Protein AF-A0A3S4GIA0-F1 (afdb_monomer)

Nearest PDB structures (foldseek):
  4ysh-assembly1_A  TM=8.846E-01  e=8.928E-06  Geobacillus kaustophilus HTA426
  3if9-assembly1_A-2  TM=9.136E-01  e=3.642E-05  Bacillus subtilis
  3if9-assembly1_B-2  TM=9.119E-01  e=4.342E-05  Bacillus subtilis
  3if9-assembly2_C-3  TM=9.138E-01  e=4.882E-05  Bacillus subtilis
  3if9-assembly2_D-3  TM=9.039E-01  e=4.095E-05  Bacillus subtilis

Mean predicted aligned error: 15.59 Å

Solvent-accessible surface area (backbone atoms only — not comparable to full-atom values): 15238 Å² total; per-residue (Å²): 128,88,65,71,47,68,44,82,63,34,66,60,49,70,71,51,94,53,76,30,71,36,50,33,37,41,56,42,98,86,74,49,73,47,79,40,51,72,49,70,68,100,65,85,76,64,68,78,58,59,72,61,50,49,53,48,50,54,52,43,32,69,80,40,57,72,59,74,78,58,83,84,88,79,86,86,58,81,89,62,51,59,38,100,86,63,52,37,32,41,36,58,41,79,89,41,87,96,41,73,44,81,44,22,42,37,94,44,41,76,81,45,42,64,62,51,50,52,51,43,48,18,66,74,70,76,46,89,55,97,63,83,56,77,88,24,38,40,64,85,73,60,74,92,69,70,90,87,76,83,62,65,40,82,45,70,58,98,87,42,80,43,81,40,56,64,89,62,50,70,61,61,56,39,54,72,71,76,53,58,62,73,46,67,44,98,86,68,48,78,29,37,74,84,62,80,74,79,87,79,89,81,79,80,74,89,86,64,85,76,80,85,84,83,91,84,88,87,86,88,86,86,83,86,84,84,87,85,88,133

Sequence (230 aa):
MQHQLVELGYGASAHGGGTSVAFNLQPRPTGQLLIGSSRQFDNRERELDLPLLAQMLDRARHFVPALATLNIIRCWSGLRAASKDGNPLIGPHPARRGVWLALGHEGLGVTTAPATAELLAAQILDERSPLAPDAWLPGTFVSTGGDCMKATLNITVDGQPLTVPEGISVAAALALTGDPTTRQAVNGELRAPFCGMGRLPGVPDRRRRPSGAGLSDPVPGRYANRKEPR

pLDDT: mean 72.09, std 22.02, range [24.84, 95.69]

Radius of gyration: 23.1 Å; Cα contacts (8 Å, |Δi|>4): 238; chains: 1; bounding box: 63×48×52 Å

InterPro domains:
  IPR006076 FAD dependent oxidoreductase [PF01266] (23-122)
  IPR036188 FAD/NAD(P)-binding domain superfamily [G3DSA:3.50.50.60] (84-125)
  IPR036188 FAD/NAD(P)-binding domain superfamily [SSF51905] (72-141)
  IPR042204 2Fe-2S iron-sulfur cluster binding domain, N-terminal [G3DSA:3.10.20.440] (147-210)

Foldseek 3Di:
DADKDWDPCVVVQVPDQAKGWTWIWDADPVRDIDTDDIDHPPDPDWDDPVVSVVVSVVVVCVVPVCCVVDDDPDDTDDDFFADPVRAAAAAADPPDPPDTGGTRNGPCCVVCVVVSVQSHVCRVVVHDDPDDCVVRHCPVPDDPPDDPDDDWDFDADPNRTDIGRPPDDPQVSCVVVVDQFDDADPVRHTDGPPCPDDDDPDDDDPPDDDPDDDDDDDDDDDDDDDDDDD

Organism: Klebsiella pneumoniae (NCBI:txid573)

Structure (mmCIF, N/CA/C/O backbone):
data_AF-A0A3S4GIA0-F1
#
_entry.id   AF-A0A3S4GIA0-F1
#
loop_
_atom_site.group_PDB
_atom_site.id
_atom_site.type_symbol
_atom_site.label_atom_id
_atom_site.label_alt_id
_atom_site.label_comp_id
_atom_site.label_asym_id
_atom_site.label_entity_id
_atom_site.label_seq_id
_atom_site.pdbx_PDB_ins_code
_atom_site.Cartn_x
_atom_site.Cartn_y
_atom_site.Cartn_z
_atom_site.occupancy
_atom_site.B_iso_or_equiv
_atom_site.auth_seq_id
_atom_site.auth_comp_id
_atom_site.auth_asym_id
_atom_site.auth_atom_id
_atom_site.pdbx_PDB_model_num
ATOM 1 N N . MET A 1 1 ? -23.339 0.8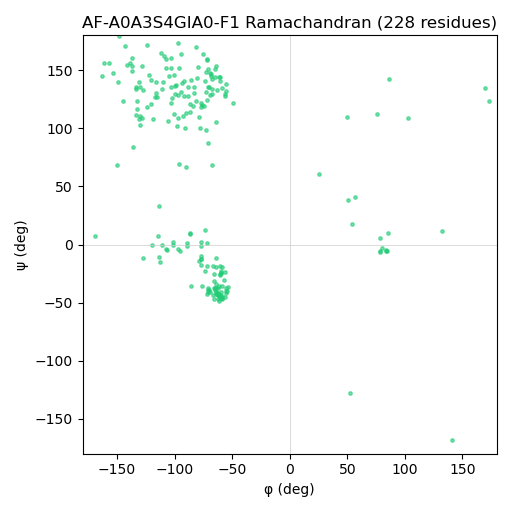31 9.734 1.00 70.12 1 MET A N 1
ATOM 2 C CA . MET A 1 1 ? -22.547 1.842 9.003 1.00 70.12 1 MET A CA 1
ATOM 3 C C . MET A 1 1 ? -22.071 1.228 7.694 1.00 70.12 1 MET A C 1
ATOM 5 O O . MET A 1 1 ? -21.458 0.173 7.755 1.00 70.12 1 MET A O 1
ATOM 9 N N . GLN A 1 2 ? -22.431 1.805 6.541 1.00 82.38 2 GLN A N 1
ATOM 10 C CA . GLN A 1 2 ? -22.166 1.214 5.210 1.00 82.38 2 GLN A CA 1
ATOM 11 C C . GLN A 1 2 ? -21.165 2.014 4.364 1.00 82.38 2 GLN A C 1
ATOM 13 O O . GLN A 1 2 ? -20.699 1.526 3.341 1.00 82.38 2 GLN A O 1
ATOM 18 N N . HIS A 1 3 ? -20.815 3.225 4.797 1.00 88.44 3 HIS A N 1
ATOM 19 C CA . HIS A 1 3 ? -19.939 4.124 4.056 1.00 88.44 3 HIS A CA 1
ATOM 20 C C . HIS A 1 3 ? -18.546 4.165 4.674 1.00 88.44 3 HIS A C 1
ATOM 22 O O . HIS A 1 3 ? -18.396 4.086 5.896 1.00 88.44 3 HIS A O 1
ATOM 28 N N . GLN A 1 4 ? -17.541 4.306 3.813 1.00 91.44 4 GLN A N 1
ATOM 29 C CA . GLN A 1 4 ? -16.195 4.655 4.232 1.00 91.44 4 GLN A CA 1
ATOM 30 C C . GLN A 1 4 ? -16.176 6.112 4.700 1.00 91.44 4 GLN A C 1
ATOM 32 O O . GLN A 1 4 ? -16.735 6.980 4.030 1.00 91.44 4 GLN A O 1
ATOM 37 N N . LEU A 1 5 ? -15.517 6.376 5.826 1.00 89.75 5 LEU A N 1
ATOM 38 C CA . LEU A 1 5 ? -15.210 7.735 6.263 1.00 89.75 5 LEU A CA 1
ATOM 39 C C . LEU A 1 5 ? -13.712 7.963 6.164 1.00 89.75 5 LEU A C 1
ATOM 41 O O . LEU A 1 5 ? -12.929 7.126 6.605 1.00 89.75 5 LEU A O 1
ATOM 45 N N . VAL A 1 6 ? -13.325 9.102 5.607 1.00 88.69 6 VAL A N 1
ATOM 46 C CA . VAL A 1 6 ? -11.933 9.539 5.548 1.00 88.69 6 VAL A CA 1
ATOM 47 C C . VAL A 1 6 ? -11.892 10.990 5.977 1.00 88.69 6 VAL A C 1
ATOM 49 O O . VAL A 1 6 ? -12.711 11.804 5.552 1.00 88.69 6 VAL A O 1
ATOM 52 N N . GLU A 1 7 ? -10.948 11.305 6.843 1.00 86.00 7 GLU A N 1
ATOM 53 C CA . GLU A 1 7 ? -10.675 12.671 7.242 1.00 86.00 7 GLU A CA 1
ATOM 54 C C . GLU A 1 7 ? -10.102 13.475 6.069 1.00 86.00 7 GLU A C 1
ATOM 56 O O . GLU A 1 7 ? -9.162 13.031 5.416 1.00 86.00 7 GLU A O 1
ATOM 61 N N . LEU A 1 8 ? -10.597 14.693 5.827 1.00 76.69 8 LEU A N 1
ATOM 62 C CA . LEU A 1 8 ? -10.066 15.549 4.755 1.00 76.69 8 LEU A CA 1
ATOM 63 C C . LEU A 1 8 ? -8.562 15.846 4.922 1.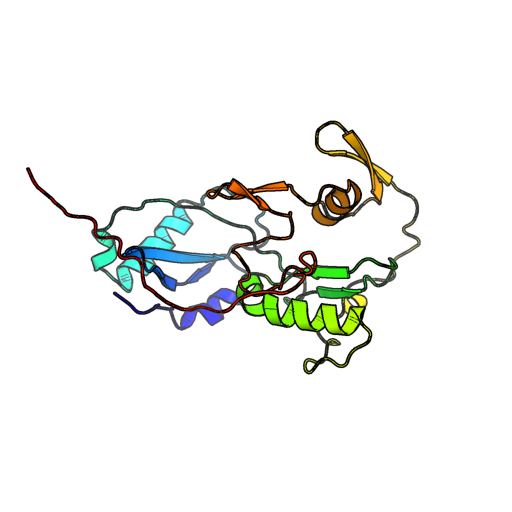00 76.69 8 LEU A C 1
ATOM 65 O O . LEU A 1 8 ? -7.820 15.880 3.942 1.00 76.69 8 LEU A O 1
ATOM 69 N N . GLY A 1 9 ? -8.099 16.004 6.167 1.00 65.94 9 GLY A N 1
ATOM 70 C CA . GLY A 1 9 ? -6.688 16.210 6.511 1.00 65.94 9 GLY A CA 1
ATOM 71 C C . GLY A 1 9 ? -5.771 15.029 6.171 1.00 65.94 9 GLY A C 1
ATOM 72 O O . GLY A 1 9 ? -4.553 15.197 6.144 1.00 65.94 9 GLY A O 1
ATOM 73 N N . TYR A 1 10 ? -6.331 13.861 5.833 1.00 61.75 10 TYR A N 1
ATOM 74 C CA . TYR A 1 10 ? -5.580 12.656 5.476 1.00 61.75 10 TYR A CA 1
ATOM 75 C C . TYR A 1 10 ? -4.588 12.896 4.331 1.00 61.75 10 TYR A C 1
ATOM 77 O O . TYR A 1 10 ? -3.466 12.392 4.373 1.00 61.75 10 TYR A O 1
ATOM 85 N N . GLY A 1 11 ? -4.959 13.715 3.339 1.00 56.50 11 GLY A N 1
ATOM 86 C CA . GLY A 1 11 ? -4.071 14.073 2.229 1.00 56.50 11 GLY A CA 1
ATOM 87 C C . GLY A 1 11 ? -2.834 14.859 2.677 1.00 56.50 11 GLY A C 1
ATOM 88 O O . GLY A 1 11 ? -1.729 14.563 2.233 1.00 56.50 11 GLY A O 1
ATOM 89 N N . ALA A 1 12 ? -2.988 15.802 3.609 1.00 56.25 12 ALA A N 1
ATOM 90 C CA . ALA A 1 12 ? -1.874 16.591 4.140 1.00 56.25 12 ALA A CA 1
ATOM 91 C C . ALA A 1 12 ? -0.957 15.746 5.043 1.00 56.25 12 ALA A C 1
ATOM 93 O O . ALA A 1 12 ? 0.267 15.811 4.927 1.00 56.25 12 ALA A O 1
ATOM 94 N N . SER A 1 13 ? -1.536 14.877 5.878 1.00 57.69 13 SER A N 1
ATOM 95 C CA . SER A 1 13 ? -0.785 13.932 6.716 1.00 57.69 13 SER A CA 1
ATOM 96 C C . SER A 1 13 ? -0.029 12.875 5.903 1.00 57.69 13 SER A C 1
ATOM 98 O O . SER A 1 13 ? 0.985 12.358 6.374 1.00 57.69 13 SER A O 1
ATOM 100 N N . ALA A 1 14 ? -0.496 12.563 4.688 1.00 55.03 14 ALA A N 1
ATOM 101 C CA . ALA A 1 14 ? 0.160 11.622 3.785 1.00 55.03 14 ALA A CA 1
ATOM 102 C C . ALA A 1 14 ? 1.444 12.181 3.146 1.00 55.03 14 ALA A C 1
ATOM 104 O O . ALA A 1 14 ? 2.299 11.384 2.776 1.00 55.03 14 ALA A O 1
ATOM 105 N N . HIS A 1 15 ? 1.619 13.506 3.057 1.00 55.59 15 HIS A N 1
ATOM 106 C CA . HIS A 1 15 ? 2.757 14.145 2.371 1.00 55.59 15 HIS A CA 1
ATOM 107 C C . HIS A 1 15 ? 3.746 14.863 3.316 1.00 55.59 15 HIS A C 1
ATOM 109 O O . HIS A 1 15 ? 4.730 15.428 2.849 1.00 55.59 15 HIS A O 1
ATOM 115 N N . GLY A 1 16 ? 3.511 14.861 4.634 1.00 58.62 16 GLY A N 1
ATOM 116 C CA . GLY A 1 16 ? 4.437 15.439 5.622 1.00 58.62 16 GLY A CA 1
ATOM 117 C C . GLY A 1 16 ? 5.614 14.511 5.947 1.00 58.62 16 GLY A C 1
ATOM 118 O O . GLY A 1 16 ? 5.459 13.304 5.856 1.00 58.62 16 GLY A O 1
ATOM 119 N N . GLY A 1 17 ? 6.772 15.051 6.347 1.00 60.78 17 GLY A N 1
ATOM 120 C CA . GLY A 1 17 ? 8.004 14.279 6.619 1.00 60.78 17 GLY A CA 1
ATOM 121 C C . GLY A 1 17 ? 8.153 13.705 8.037 1.00 60.78 17 GLY A C 1
ATOM 122 O O . GLY A 1 17 ? 9.233 13.253 8.396 1.00 60.78 17 GLY A O 1
ATOM 123 N N . GLY A 1 18 ? 7.106 13.756 8.864 1.00 74.94 18 GLY A N 1
ATOM 124 C CA . GLY A 1 18 ? 7.131 13.295 10.257 1.00 74.94 18 GLY A CA 1
ATOM 125 C C . GLY A 1 18 ? 6.061 12.250 10.554 1.00 74.94 18 GLY A C 1
ATOM 126 O O . GLY A 1 18 ? 5.182 11.995 9.729 1.00 74.94 18 GLY A O 1
ATOM 127 N N . THR A 1 19 ? 6.121 11.658 11.750 1.00 82.69 19 THR A N 1
ATOM 128 C CA . THR A 1 19 ? 5.080 10.737 12.220 1.00 82.69 19 THR A CA 1
ATOM 129 C C . THR A 1 19 ? 3.719 11.422 12.189 1.00 82.69 19 THR A C 1
ATOM 131 O O . THR A 1 19 ? 3.552 12.510 12.741 1.00 82.69 19 THR A O 1
ATOM 134 N N . SER A 1 20 ? 2.742 10.789 11.548 1.00 85.19 20 SER A N 1
ATOM 135 C CA . SER A 1 20 ? 1.406 11.350 11.388 1.00 85.19 20 SER A CA 1
ATOM 136 C C . SER A 1 20 ? 0.322 10.307 11.630 1.00 85.19 20 SER A C 1
ATOM 138 O O . SER A 1 20 ? 0.527 9.103 11.464 1.00 85.19 20 SER A O 1
ATOM 140 N N . VAL A 1 21 ? -0.851 10.786 12.037 1.00 88.50 21 VAL A N 1
ATOM 141 C CA . VAL A 1 21 ? -2.073 9.998 12.199 1.00 88.50 21 VAL A CA 1
ATOM 142 C C . VAL A 1 21 ? -3.176 10.697 11.431 1.00 88.50 21 VAL A C 1
ATOM 144 O O . VAL A 1 21 ? -3.371 11.901 11.587 1.00 88.50 21 VAL A O 1
ATOM 147 N N . ALA A 1 22 ? -3.921 9.936 10.642 1.00 86.69 22 ALA A N 1
ATOM 148 C CA . ALA A 1 22 ? -5.121 10.421 9.985 1.00 86.69 22 ALA A CA 1
ATOM 149 C C . ALA A 1 22 ? -6.231 9.379 10.089 1.00 86.69 22 ALA A C 1
ATOM 151 O O . ALA A 1 22 ? -5.958 8.178 10.132 1.00 86.69 22 ALA A O 1
ATOM 152 N N . PHE A 1 23 ? -7.480 9.834 10.133 1.00 89.81 23 PHE A N 1
ATOM 153 C CA . PHE A 1 23 ? -8.622 8.939 10.293 1.00 89.81 23 PHE A CA 1
ATOM 154 C C . PHE A 1 23 ? -9.150 8.408 8.950 1.00 89.81 23 PHE A C 1
ATOM 156 O O . PHE A 1 23 ? -9.458 9.159 8.024 1.00 89.81 23 PHE A O 1
ATOM 163 N N . ASN A 1 24 ? -9.281 7.087 8.866 1.00 91.69 24 ASN A N 1
ATOM 164 C CA . ASN A 1 24 ? -9.906 6.332 7.790 1.00 91.69 24 ASN A CA 1
ATOM 165 C C . ASN A 1 24 ? -10.618 5.120 8.402 1.00 91.69 24 ASN A C 1
ATOM 167 O O . ASN A 1 24 ? -1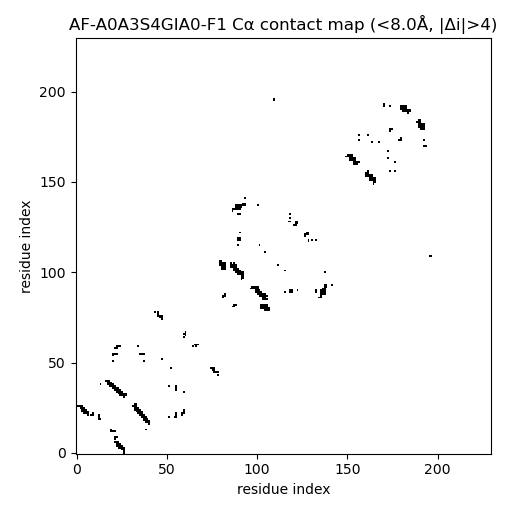0.002 4.307 9.094 1.00 91.69 24 ASN A O 1
ATOM 171 N N . LEU A 1 25 ? -11.913 4.995 8.141 1.00 93.50 25 LEU A N 1
ATOM 172 C CA . LEU A 1 25 ? -12.761 3.921 8.632 1.00 93.50 25 LEU A CA 1
ATOM 173 C C . LEU A 1 25 ? -13.429 3.227 7.451 1.00 93.50 25 LEU A C 1
ATOM 175 O O . LEU A 1 25 ? -14.216 3.840 6.730 1.00 93.50 25 LEU A O 1
ATOM 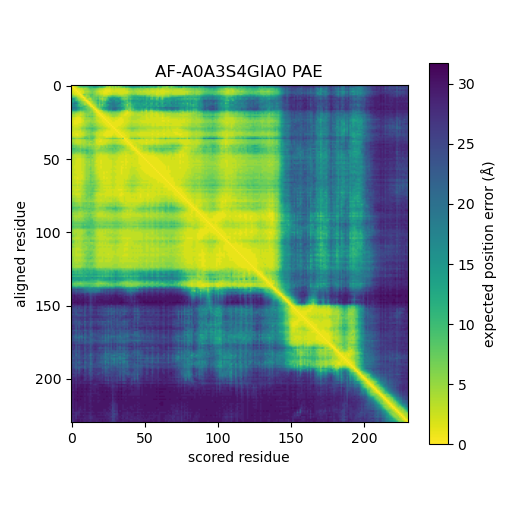179 N N . GLN A 1 26 ? -13.148 1.939 7.280 1.00 94.00 26 GLN A N 1
ATOM 180 C CA . GLN A 1 26 ? -13.665 1.140 6.172 1.00 94.00 26 GLN A CA 1
ATOM 181 C C . GLN A 1 26 ? -14.515 -0.019 6.696 1.00 94.00 26 GLN A C 1
ATOM 183 O O . GLN A 1 26 ? -13.966 -0.984 7.244 1.00 94.00 26 GLN A O 1
ATOM 188 N N . PRO A 1 27 ? -15.847 0.032 6.527 1.00 92.81 27 PRO A N 1
ATOM 189 C CA . PRO A 1 27 ? -16.695 -1.106 6.837 1.00 92.81 27 PRO A CA 1
ATOM 190 C C . PRO A 1 27 ? -16.439 -2.255 5.859 1.00 92.81 27 PRO A C 1
ATOM 192 O O . PRO A 1 27 ? -16.170 -2.052 4.673 1.00 92.81 27 PRO A O 1
ATOM 195 N N . ARG A 1 28 ? -16.524 -3.487 6.359 1.00 91.56 28 ARG A N 1
ATOM 196 C CA . ARG A 1 28 ? -16.423 -4.713 5.563 1.00 91.56 28 ARG A CA 1
ATOM 197 C C . ARG A 1 28 ? -17.797 -5.378 5.444 1.00 91.56 28 ARG A C 1
ATOM 199 O O . ARG A 1 28 ? -18.593 -5.275 6.377 1.00 91.56 28 ARG A O 1
ATOM 206 N N . PRO A 1 29 ? -18.068 -6.130 4.359 1.00 86.94 29 PRO A N 1
ATOM 207 C CA . PRO A 1 29 ? -19.333 -6.862 4.198 1.00 86.94 29 PRO A CA 1
ATOM 208 C C . PRO A 1 29 ? -19.652 -7.838 5.343 1.00 86.94 29 PRO A C 1
ATOM 210 O O . PRO A 1 29 ? -20.805 -8.156 5.593 1.00 86.94 29 PRO A O 1
ATOM 213 N N . THR A 1 30 ? -18.626 -8.289 6.063 1.00 90.38 30 THR A N 1
ATOM 214 C CA . THR A 1 30 ? -18.699 -9.166 7.241 1.00 90.38 30 THR A CA 1
ATOM 215 C C . THR A 1 30 ? -19.121 -8.450 8.531 1.00 90.38 30 THR A C 1
ATOM 217 O O . THR A 1 30 ? -19.184 -9.084 9.580 1.00 90.38 30 THR A O 1
ATOM 220 N N . GLY A 1 31 ? -19.354 -7.133 8.497 1.00 89.12 31 GLY A N 1
ATOM 221 C CA . GLY A 1 31 ? -19.665 -6.310 9.672 1.00 89.12 31 GLY A CA 1
ATOM 222 C C . GLY A 1 31 ? -18.439 -5.819 10.451 1.00 89.12 31 GLY A C 1
ATOM 223 O O . GLY A 1 31 ? -18.575 -5.009 11.363 1.00 89.12 31 GLY A O 1
ATOM 224 N N . GLN A 1 32 ? -17.237 -6.266 10.080 1.00 93.56 32 GLN A N 1
ATOM 225 C CA . GLN A 1 32 ? -15.983 -5.781 10.657 1.00 93.56 32 GLN A CA 1
ATOM 226 C C . GLN A 1 32 ? -15.688 -4.353 10.192 1.00 93.56 32 GLN A C 1
ATOM 228 O O . GLN A 1 32 ? -16.037 -3.966 9.075 1.00 93.56 32 GLN A O 1
ATOM 233 N N . LEU A 1 33 ? -14.986 -3.591 11.025 1.00 94.06 33 LEU A N 1
ATOM 234 C CA . LEU A 1 33 ? -14.533 -2.242 10.707 1.00 94.06 33 LEU A CA 1
ATOM 235 C C . LEU A 1 33 ? -13.005 -2.215 10.685 1.00 94.06 33 LEU A C 1
ATOM 237 O O . LEU A 1 33 ? -12.364 -2.689 11.621 1.00 94.06 33 LEU A O 1
ATOM 241 N N . LEU A 1 34 ? -12.425 -1.667 9.620 1.00 94.75 34 LEU A N 1
ATOM 242 C CA . LEU A 1 34 ? -10.995 -1.378 9.556 1.00 94.75 34 LEU A CA 1
ATOM 243 C C . LEU A 1 34 ? -10.763 0.085 9.904 1.00 94.75 34 LEU A C 1
ATOM 245 O O . LEU A 1 34 ? -11.389 0.955 9.303 1.00 94.75 34 LEU A O 1
ATOM 249 N N . ILE A 1 35 ? -9.855 0.337 10.843 1.00 93.56 35 ILE A N 1
ATOM 250 C CA . ILE A 1 35 ? -9.456 1.678 11.268 1.00 93.56 35 ILE A CA 1
ATOM 251 C C . ILE A 1 35 ? -7.990 1.867 10.894 1.00 93.56 35 ILE A C 1
ATOM 253 O O . ILE A 1 35 ? -7.138 1.048 11.235 1.00 93.56 35 ILE A O 1
ATOM 257 N N . GLY A 1 36 ? -7.705 2.947 10.184 1.00 90.12 36 GLY A N 1
ATOM 258 C CA . GLY A 1 36 ? -6.364 3.377 9.819 1.00 90.12 36 GLY A CA 1
ATOM 259 C C . GLY A 1 36 ? -6.304 4.903 9.738 1.00 90.12 36 GLY A C 1
ATOM 260 O O . GLY A 1 36 ? -7.307 5.561 9.976 1.00 90.12 36 GLY A O 1
ATOM 261 N N . SER A 1 37 ? -5.163 5.504 9.423 1.00 85.50 37 SER A N 1
ATOM 262 C CA . SER A 1 37 ? -3.823 4.905 9.476 1.00 85.50 37 SER A CA 1
ATOM 263 C C . SER A 1 37 ? -2.828 5.906 10.044 1.00 85.50 37 SER A C 1
ATOM 265 O O . SER A 1 37 ? -3.022 7.115 9.913 1.00 85.50 37 SER A O 1
ATOM 267 N N . SER A 1 38 ? -1.738 5.397 10.601 1.00 89.25 38 SER A N 1
ATOM 268 C CA . SER A 1 38 ? -0.550 6.188 10.881 1.00 89.25 38 SER A CA 1
ATOM 269 C C . SER A 1 38 ?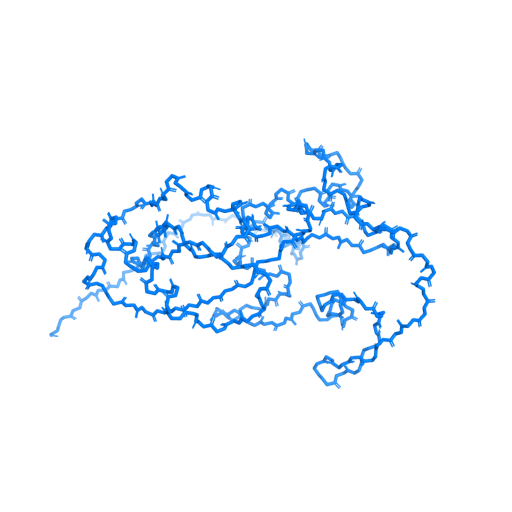 0.479 6.089 9.751 1.00 89.25 38 SER A C 1
ATOM 271 O O . SER A 1 38 ? 0.410 5.198 8.892 1.00 89.25 38 SER A O 1
ATOM 273 N N . ARG A 1 39 ? 1.435 7.018 9.752 1.00 86.50 39 ARG A N 1
ATOM 274 C CA . ARG A 1 39 ? 2.628 7.006 8.902 1.00 86.50 39 ARG A CA 1
ATOM 275 C C . ARG A 1 39 ? 3.844 7.322 9.764 1.00 86.50 39 ARG A C 1
ATOM 277 O O . ARG A 1 39 ? 3.792 8.232 10.582 1.00 86.50 39 ARG A O 1
ATOM 284 N N . GLN A 1 40 ? 4.915 6.563 9.576 1.00 84.94 40 GLN A N 1
ATOM 285 C CA . GLN A 1 40 ? 6.228 6.788 10.178 1.00 84.94 40 GLN A CA 1
ATOM 286 C C . GLN A 1 40 ? 7.261 6.693 9.053 1.00 84.94 40 GLN A C 1
ATOM 288 O O . GLN A 1 40 ? 7.129 5.843 8.170 1.00 84.94 40 GLN A O 1
ATOM 293 N N . PHE A 1 41 ? 8.255 7.575 9.074 1.00 82.31 41 PHE A N 1
ATOM 294 C CA . PHE A 1 41 ? 9.348 7.600 8.102 1.00 82.31 41 PHE A CA 1
ATOM 295 C C . PHE A 1 41 ? 10.604 7.011 8.722 1.00 82.31 41 PHE A C 1
ATOM 297 O O . PHE A 1 41 ? 10.753 7.028 9.941 1.00 82.31 41 PHE A O 1
ATOM 304 N N . ASP A 1 42 ? 11.466 6.445 7.878 1.00 80.19 42 ASP A N 1
ATOM 305 C CA . ASP A 1 42 ? 12.748 5.844 8.267 1.00 80.19 42 ASP A CA 1
ATOM 306 C C . ASP A 1 42 ? 12.662 4.768 9.365 1.00 80.19 42 ASP A C 1
ATOM 308 O O . ASP A 1 42 ? 13.670 4.359 9.936 1.00 80.19 42 ASP A O 1
ATOM 312 N N . ASN A 1 43 ? 11.460 4.234 9.601 1.00 77.50 43 ASN A N 1
ATOM 313 C CA . ASN A 1 43 ? 11.203 3.142 10.525 1.00 77.50 43 ASN A CA 1
ATOM 314 C C . ASN A 1 43 ? 11.028 1.823 9.754 1.00 77.50 43 ASN A C 1
ATOM 316 O O . ASN A 1 43 ? 10.217 1.719 8.830 1.00 77.50 43 ASN A O 1
ATOM 320 N N . ARG A 1 44 ? 11.803 0.805 10.135 1.00 76.25 44 ARG A N 1
ATOM 321 C CA . ARG A 1 44 ? 11.748 -0.551 9.559 1.00 76.25 44 ARG A CA 1
ATOM 322 C C . ARG A 1 44 ? 11.129 -1.574 10.506 1.00 76.25 44 ARG A C 1
ATOM 324 O O . ARG A 1 44 ? 10.965 -2.736 10.123 1.00 76.25 44 ARG A O 1
ATOM 331 N N . GLU A 1 45 ? 10.807 -1.157 11.721 1.00 79.50 45 GLU A N 1
ATOM 332 C CA . GLU A 1 45 ? 10.195 -2.002 12.728 1.00 79.50 45 GLU A CA 1
ATOM 333 C C . GLU A 1 45 ? 8.759 -2.349 12.334 1.00 79.50 45 GLU A C 1
ATOM 335 O O . GLU A 1 45 ? 8.051 -1.598 11.659 1.00 79.50 45 GLU A O 1
ATOM 340 N N . ARG A 1 46 ? 8.341 -3.547 12.735 1.00 77.75 46 ARG A N 1
ATOM 341 C CA . ARG A 1 46 ? 6.980 -4.063 12.519 1.00 77.75 46 ARG A CA 1
ATOM 342 C C . ARG A 1 46 ? 6.234 -4.259 13.831 1.00 77.75 46 ARG A C 1
ATOM 344 O O . ARG A 1 46 ? 5.153 -4.842 13.849 1.00 77.75 46 ARG A O 1
ATOM 351 N N . GLU A 1 47 ? 6.829 -3.809 14.926 1.00 87.56 47 GLU A N 1
ATOM 352 C CA . GLU A 1 47 ? 6.170 -3.797 16.217 1.00 87.56 47 GLU A CA 1
ATOM 353 C C . GLU A 1 47 ? 5.092 -2.712 16.235 1.00 87.56 47 GLU A C 1
ATOM 355 O O . GLU A 1 47 ? 5.045 -1.814 15.386 1.00 87.56 47 GLU A O 1
ATOM 360 N N . LEU A 1 48 ? 4.148 -2.858 17.158 1.00 88.81 48 LEU A N 1
ATOM 361 C CA . LEU A 1 48 ? 3.101 -1.870 17.348 1.00 88.81 48 LEU A CA 1
ATOM 362 C C . LEU A 1 48 ? 3.626 -0.758 18.248 1.00 88.81 48 LEU A C 1
ATOM 364 O O . LEU A 1 48 ? 3.911 -0.986 19.419 1.00 88.81 48 LEU A O 1
ATOM 368 N N . ASP A 1 49 ? 3.659 0.458 17.719 1.00 92.31 49 ASP A N 1
ATOM 369 C CA . ASP A 1 49 ? 3.820 1.668 18.517 1.00 92.31 49 ASP A CA 1
ATOM 370 C C . ASP A 1 49 ? 2.503 1.936 19.271 1.00 92.31 49 ASP A C 1
ATOM 372 O O . ASP A 1 49 ? 1.515 2.411 18.701 1.00 92.31 49 ASP A O 1
ATOM 376 N N . LEU A 1 50 ? 2.456 1.538 20.548 1.00 94.69 50 LEU A N 1
ATOM 377 C CA . LEU A 1 50 ? 1.251 1.644 21.378 1.00 94.69 50 LEU A CA 1
ATOM 378 C C . LEU A 1 50 ? 0.792 3.099 21.590 1.00 94.69 50 LEU A C 1
ATOM 380 O O . LEU A 1 50 ? -0.411 3.342 21.455 1.00 94.69 50 LEU A O 1
ATOM 384 N N . PRO A 1 51 ? 1.678 4.080 21.867 1.00 94.56 51 PRO A N 1
ATOM 385 C CA . PRO A 1 51 ? 1.301 5.494 21.870 1.00 94.56 51 PRO A CA 1
ATOM 386 C C . PRO A 1 51 ? 0.662 5.969 20.559 1.00 94.56 51 PRO A C 1
ATOM 388 O O . PRO A 1 51 ? -0.328 6.704 20.583 1.00 94.56 51 PRO A O 1
ATOM 391 N N . LEU A 1 52 ? 1.194 5.552 19.409 1.00 92.50 52 LEU A N 1
ATOM 392 C CA . LEU A 1 52 ? 0.646 5.925 18.102 1.00 92.50 52 LEU A CA 1
ATOM 393 C C . LEU A 1 52 ? -0.709 5.256 17.835 1.00 92.50 52 LEU A C 1
ATOM 395 O O . LEU A 1 52 ? -1.632 5.893 17.321 1.00 92.50 52 LEU A O 1
ATOM 399 N N . LEU A 1 53 ? -0.858 3.992 18.236 1.00 94.56 53 LEU A N 1
ATOM 400 C CA . LEU A 1 53 ? -2.134 3.281 18.196 1.00 94.56 53 LEU A CA 1
ATOM 401 C C . LEU A 1 53 ? -3.189 3.972 19.073 1.00 94.56 53 LEU A C 1
ATOM 403 O O . LEU A 1 53 ? -4.323 4.142 18.628 1.00 94.56 53 LEU A O 1
ATOM 407 N N . ALA A 1 54 ? -2.831 4.405 20.285 1.00 94.69 54 ALA A N 1
ATOM 408 C CA . ALA A 1 54 ? -3.739 5.142 21.163 1.00 94.69 54 ALA A CA 1
ATOM 409 C C . ALA A 1 54 ? -4.228 6.441 20.499 1.00 94.69 54 ALA A C 1
ATOM 411 O O . ALA A 1 54 ? -5.433 6.672 20.428 1.00 94.69 54 ALA A O 1
ATOM 412 N N . GLN A 1 55 ? -3.323 7.214 19.889 1.00 94.19 55 GLN A N 1
ATOM 413 C CA . GLN A 1 55 ? -3.683 8.421 19.132 1.00 94.19 55 GLN A CA 1
ATOM 414 C C . GLN A 1 55 ? -4.634 8.127 17.961 1.00 94.19 55 GLN A C 1
ATOM 416 O O . GLN A 1 55 ? -5.585 8.877 17.725 1.00 94.19 55 GLN A O 1
ATOM 421 N N . MET A 1 56 ? -4.411 7.029 17.229 1.00 94.06 56 MET A N 1
ATOM 422 C CA . MET A 1 56 ? -5.326 6.585 16.170 1.00 94.06 56 MET A CA 1
ATOM 423 C C . MET A 1 56 ? -6.723 6.272 16.712 1.00 94.06 56 MET A C 1
ATOM 425 O O . MET A 1 56 ? -7.722 6.665 16.103 1.00 94.06 56 MET A O 1
ATOM 429 N N . LEU A 1 57 ? -6.803 5.570 17.845 1.00 94.50 57 LEU A N 1
ATOM 430 C CA . LEU A 1 57 ? -8.069 5.192 18.470 1.00 94.50 57 LEU A CA 1
ATOM 431 C C . LEU A 1 57 ? -8.809 6.407 19.038 1.00 94.50 57 LEU A C 1
ATOM 433 O O . LEU A 1 57 ? -10.019 6.515 18.837 1.00 94.50 57 LEU A O 1
ATOM 437 N N . ASP A 1 58 ? -8.108 7.347 19.667 1.00 94.19 58 ASP A N 1
ATOM 438 C CA . ASP A 1 58 ? -8.698 8.593 20.164 1.00 94.19 58 ASP A CA 1
ATOM 439 C C . ASP A 1 58 ? -9.276 9.428 19.022 1.00 94.19 58 ASP A C 1
ATOM 441 O O . ASP A 1 58 ? -10.417 9.896 19.096 1.00 94.19 58 ASP A O 1
ATOM 445 N N . ARG A 1 59 ? -8.544 9.535 17.907 1.00 93.44 59 ARG A N 1
ATOM 446 C CA . ARG A 1 59 ? -9.033 10.225 16.708 1.00 93.44 59 ARG A CA 1
ATOM 447 C C . ARG A 1 59 ? -10.251 9.521 16.107 1.00 93.44 59 ARG A C 1
ATOM 449 O O . ARG A 1 59 ? -11.227 10.178 15.755 1.00 93.44 59 ARG A O 1
ATOM 456 N N . ALA A 1 60 ? -10.242 8.191 16.039 1.00 93.88 60 ALA A N 1
ATOM 457 C CA . ALA A 1 60 ? -11.393 7.420 15.573 1.00 93.88 60 ALA A CA 1
ATOM 458 C C . ALA A 1 60 ? -12.628 7.605 16.473 1.00 93.88 60 ALA A C 1
ATOM 460 O O . ALA A 1 60 ? -13.732 7.797 15.959 1.00 93.88 60 ALA A O 1
ATOM 461 N N . ARG A 1 61 ? -12.450 7.614 17.800 1.00 94.75 61 ARG A N 1
ATOM 462 C CA . ARG A 1 61 ? -13.520 7.889 18.777 1.00 94.75 61 ARG A CA 1
ATOM 463 C C . ARG A 1 61 ? -14.061 9.311 18.660 1.00 94.75 61 ARG A C 1
ATOM 465 O O . ARG A 1 61 ? -15.254 9.507 18.860 1.00 94.75 61 ARG A O 1
ATOM 472 N N . HIS A 1 62 ? -13.216 10.282 18.322 1.00 93.88 62 HIS A N 1
ATOM 473 C CA . HIS A 1 62 ? -13.646 11.659 18.097 1.00 93.88 62 HIS A CA 1
ATOM 474 C C . HIS A 1 62 ? -14.630 11.765 16.921 1.00 93.88 62 HIS A C 1
ATOM 476 O O . HIS A 1 62 ? -15.688 12.372 17.062 1.00 93.88 62 HIS A O 1
ATOM 482 N N . PHE A 1 63 ? -14.321 11.131 15.784 1.00 93.50 63 PHE A N 1
ATOM 483 C CA . PHE A 1 63 ? -15.204 11.150 14.612 1.00 93.50 63 PHE A CA 1
ATOM 484 C C . PHE A 1 63 ? -16.416 10.222 14.750 1.00 93.50 63 PHE A C 1
ATOM 486 O O . PHE A 1 63 ? -17.496 10.537 14.251 1.00 93.50 63 PHE A O 1
ATOM 493 N N . VAL A 1 64 ? -16.251 9.065 15.400 1.00 95.12 64 VAL A N 1
ATOM 494 C CA . VAL A 1 64 ? -17.307 8.056 15.552 1.00 95.12 64 VAL A CA 1
ATOM 495 C C . VAL A 1 64 ? -17.318 7.528 16.995 1.00 95.12 64 VAL A C 1
ATOM 497 O O . VAL A 1 64 ? -16.765 6.460 17.272 1.00 95.12 64 VAL A O 1
ATOM 500 N N . PRO A 1 65 ? -17.991 8.225 17.933 1.00 95.69 65 PRO A N 1
ATOM 501 C CA . PRO A 1 65 ? -17.985 7.866 19.357 1.00 95.69 65 PRO A CA 1
ATOM 502 C C . PRO A 1 65 ? -18.463 6.442 19.653 1.00 95.69 65 PRO A C 1
ATOM 504 O O . PRO A 1 65 ? -17.967 5.797 20.574 1.00 95.69 65 PRO A O 1
ATOM 507 N N . ALA A 1 66 ? -19.373 5.908 18.832 1.00 94.06 66 ALA A N 1
ATOM 508 C CA . ALA A 1 66 ? -19.885 4.545 18.972 1.00 94.06 66 ALA A CA 1
ATOM 509 C C . ALA A 1 66 ? -18.788 3.464 18.879 1.00 94.06 66 ALA A C 1
ATOM 511 O O . ALA A 1 66 ? -18.961 2.380 19.440 1.00 94.06 66 ALA A O 1
ATOM 512 N N . LEU A 1 67 ? -17.642 3.752 18.241 1.00 94.38 67 LEU A N 1
ATOM 513 C CA . LEU A 1 67 ? -16.503 2.825 18.179 1.00 94.38 67 LEU A CA 1
ATOM 514 C C . LEU A 1 67 ? -15.952 2.473 19.568 1.00 94.38 67 LEU A C 1
ATOM 516 O O . LEU A 1 67 ? -15.402 1.390 19.737 1.00 94.38 67 LEU A O 1
ATOM 520 N N . ALA A 1 68 ? -16.148 3.340 20.569 1.00 94.56 68 ALA A N 1
ATOM 521 C CA . ALA A 1 68 ? -15.736 3.109 21.954 1.00 94.56 68 ALA A CA 1
ATOM 522 C C . ALA A 1 68 ? -16.379 1.872 22.603 1.00 94.56 68 ALA A C 1
ATOM 524 O O . ALA A 1 68 ? -15.892 1.402 23.627 1.00 94.56 68 ALA A O 1
ATOM 525 N N . THR A 1 69 ? -17.479 1.377 22.032 1.00 94.81 69 THR A N 1
ATOM 526 C CA . THR A 1 69 ? -18.242 0.229 22.545 1.00 94.81 69 THR A CA 1
ATOM 527 C C . THR A 1 69 ? -17.878 -1.092 21.862 1.00 94.81 69 THR A C 1
ATOM 529 O O . THR A 1 69 ? -18.414 -2.138 22.220 1.00 94.81 69 THR A O 1
ATOM 532 N N . LEU A 1 70 ? -16.994 -1.057 20.860 1.00 94.31 70 LEU A N 1
ATOM 533 C CA . LEU A 1 70 ? -16.638 -2.221 20.056 1.00 94.31 70 LEU A CA 1
ATOM 534 C C . LEU A 1 70 ? -15.366 -2.899 20.570 1.00 94.31 70 LEU A C 1
ATOM 536 O O . LEU A 1 70 ? -14.461 -2.257 21.097 1.00 94.31 70 LEU A O 1
ATOM 540 N N . ASN A 1 71 ? -15.271 -4.206 20.331 1.00 95.19 71 ASN A N 1
ATOM 541 C CA . ASN A 1 71 ? -14.070 -4.978 20.625 1.00 95.19 71 ASN A CA 1
ATOM 542 C C . ASN A 1 71 ? -13.041 -4.850 19.499 1.00 95.19 71 ASN A C 1
ATOM 544 O O . ASN A 1 71 ? -13.362 -5.006 18.317 1.00 95.19 71 ASN A O 1
ATOM 548 N N . ILE A 1 72 ? -11.779 -4.654 19.876 1.00 95.38 72 ILE A N 1
ATOM 549 C CA . ILE A 1 72 ? -10.649 -4.762 18.954 1.00 95.38 72 ILE A CA 1
ATOM 550 C C . ILE A 1 72 ? -10.359 -6.247 18.731 1.00 95.38 72 ILE A C 1
ATOM 552 O O . ILE A 1 72 ? -10.024 -6.972 19.661 1.00 95.38 72 ILE A O 1
ATOM 556 N N . ILE A 1 73 ? -10.477 -6.697 17.482 1.00 95.56 73 ILE A N 1
ATOM 557 C CA . ILE A 1 73 ? -10.205 -8.094 17.105 1.00 95.56 73 ILE A CA 1
ATOM 558 C C . ILE A 1 73 ? -8.711 -8.299 16.817 1.00 95.56 73 ILE A C 1
ATOM 560 O O . ILE A 1 73 ? -8.167 -9.368 17.080 1.00 95.56 73 ILE A O 1
ATOM 564 N N . ARG A 1 74 ? -8.045 -7.294 16.230 1.00 94.75 74 ARG A N 1
ATOM 565 C CA . ARG A 1 74 ? -6.634 -7.365 15.828 1.00 94.75 74 ARG A CA 1
ATOM 566 C C . ARG A 1 74 ? -6.050 -5.975 15.578 1.00 94.75 74 ARG A C 1
ATOM 568 O O . ARG A 1 74 ? -6.723 -5.135 14.985 1.00 94.75 74 ARG A O 1
ATOM 575 N N . CYS A 1 75 ? -4.772 -5.809 15.908 1.00 94.81 75 CYS A N 1
ATOM 576 C CA . CYS A 1 75 ? -3.928 -4.679 15.514 1.00 94.81 75 CYS A CA 1
ATOM 577 C C . CYS A 1 75 ? -2.703 -5.199 14.754 1.00 94.81 75 CYS A C 1
ATOM 579 O O . CYS A 1 75 ? -2.224 -6.297 15.033 1.00 94.81 75 CYS A O 1
ATOM 581 N N . TRP A 1 76 ? -2.214 -4.442 13.774 1.00 93.56 76 TRP A N 1
ATOM 582 C CA . TRP A 1 76 ? -0.975 -4.752 13.057 1.00 93.56 76 TRP A CA 1
ATOM 583 C C . TRP A 1 76 ? -0.389 -3.480 12.440 1.00 93.56 76 TRP A C 1
ATOM 585 O O . TRP A 1 76 ? -1.126 -2.533 12.162 1.00 93.56 76 TRP A O 1
ATOM 595 N N . SER A 1 77 ? 0.917 -3.482 12.189 1.00 88.69 77 SER A N 1
ATOM 596 C CA . SER A 1 77 ? 1.606 -2.483 11.370 1.00 88.69 77 SER A CA 1
ATOM 597 C C . SER A 1 77 ? 2.113 -3.126 10.072 1.00 88.69 77 SER A C 1
ATOM 599 O O . SER A 1 77 ? 2.103 -4.350 9.905 1.00 88.69 77 SER A O 1
ATOM 601 N N . GLY A 1 78 ? 2.482 -2.299 9.096 1.00 85.75 78 GLY A N 1
ATOM 602 C CA . GLY A 1 78 ? 2.973 -2.754 7.800 1.00 85.75 78 GLY A CA 1
ATOM 603 C C . GLY A 1 78 ? 3.890 -1.718 7.167 1.00 85.75 78 GLY A C 1
ATOM 604 O O . GLY A 1 78 ? 3.697 -0.519 7.348 1.00 85.75 78 GLY A O 1
ATOM 605 N N . LEU A 1 79 ? 4.880 -2.194 6.414 1.00 85.12 79 LEU A N 1
ATOM 606 C CA . LEU A 1 79 ? 5.846 -1.343 5.726 1.00 85.12 79 LEU A CA 1
ATOM 607 C C . LEU A 1 79 ? 5.316 -0.961 4.345 1.00 85.12 79 LEU A C 1
ATOM 609 O O . LEU A 1 79 ? 4.821 -1.814 3.605 1.00 85.12 79 LEU A O 1
ATOM 613 N N . ARG A 1 80 ? 5.457 0.315 3.988 1.00 84.88 80 ARG A N 1
ATOM 614 C CA . ARG A 1 80 ? 5.104 0.830 2.665 1.00 84.88 80 ARG A CA 1
ATOM 615 C C . ARG A 1 80 ? 6.382 1.040 1.867 1.00 84.88 80 ARG A C 1
ATOM 617 O O . ARG A 1 80 ? 7.268 1.771 2.297 1.00 84.88 80 ARG A O 1
ATOM 624 N N . ALA A 1 81 ? 6.483 0.384 0.716 1.00 82.00 81 ALA A N 1
ATOM 625 C CA .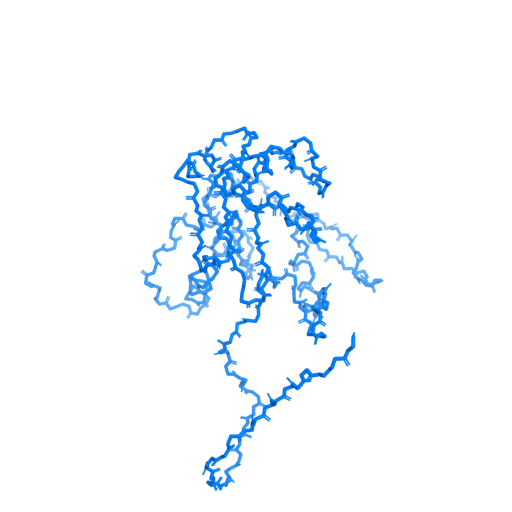 ALA A 1 81 ? 7.617 0.562 -0.179 1.00 82.00 81 ALA A CA 1
ATOM 626 C C . ALA A 1 81 ? 7.439 1.876 -0.945 1.00 82.00 81 ALA A C 1
ATOM 628 O O . ALA A 1 81 ? 6.667 1.921 -1.897 1.00 82.00 81 ALA A O 1
ATOM 629 N N . ALA A 1 82 ? 8.118 2.933 -0.509 1.00 81.31 82 ALA A N 1
ATOM 630 C CA . ALA A 1 82 ? 8.184 4.208 -1.215 1.00 81.31 82 ALA A CA 1
ATOM 631 C C . ALA A 1 82 ? 9.508 4.322 -1.983 1.00 81.31 82 ALA A C 1
ATOM 633 O O . ALA A 1 82 ? 10.541 3.821 -1.534 1.00 81.31 82 ALA A O 1
ATOM 634 N N . SER A 1 83 ? 9.476 4.977 -3.138 1.00 79.69 83 SER A N 1
ATOM 635 C CA . SER A 1 83 ? 10.680 5.458 -3.816 1.00 79.69 83 SER A CA 1
ATOM 636 C C . SER A 1 83 ? 11.146 6.788 -3.211 1.00 79.69 83 SER A C 1
ATOM 638 O O . SER A 1 83 ? 10.436 7.421 -2.428 1.00 79.69 83 SER A O 1
ATOM 640 N N . LYS A 1 84 ? 12.351 7.228 -3.591 1.00 75.50 84 LYS A N 1
ATOM 641 C CA . LYS A 1 84 ? 12.957 8.471 -3.092 1.00 75.50 84 LYS A CA 1
ATOM 642 C C . LYS A 1 84 ? 12.142 9.722 -3.440 1.00 75.50 84 LYS A C 1
ATOM 644 O O . LYS A 1 84 ? 12.120 10.661 -2.654 1.00 75.50 84 LYS A O 1
ATOM 649 N N . ASP A 1 85 ? 11.521 9.751 -4.612 1.00 74.62 85 ASP A N 1
ATOM 650 C CA . ASP A 1 85 ? 10.750 10.894 -5.111 1.00 74.62 85 ASP A CA 1
ATOM 651 C C . ASP A 1 85 ? 9.230 10.705 -4.946 1.00 74.62 85 ASP A C 1
ATOM 653 O O . ASP A 1 85 ? 8.455 11.582 -5.315 1.00 74.62 85 ASP A O 1
ATOM 657 N N . GLY A 1 86 ? 8.801 9.565 -4.395 1.00 77.69 86 GLY A N 1
ATOM 658 C CA . GLY A 1 86 ? 7.396 9.221 -4.197 1.00 77.69 86 GLY A CA 1
ATOM 659 C C . GLY A 1 86 ? 6.695 8.605 -5.413 1.00 77.69 86 GLY A C 1
ATOM 660 O O . GLY A 1 86 ? 5.549 8.178 -5.269 1.00 77.69 86 GLY A O 1
ATOM 661 N N . ASN A 1 87 ? 7.352 8.503 -6.575 1.00 85.81 87 ASN A N 1
ATOM 662 C CA . ASN A 1 87 ? 6.789 7.867 -7.769 1.00 85.81 87 ASN A CA 1
ATOM 663 C C . ASN A 1 87 ? 7.149 6.376 -7.856 1.00 85.81 87 ASN A C 1
ATOM 665 O O . ASN A 1 87 ? 8.288 5.998 -7.576 1.00 85.81 87 ASN A O 1
ATOM 669 N N . PRO A 1 88 ? 6.230 5.497 -8.288 1.00 88.75 88 PRO A N 1
ATOM 670 C CA . PRO A 1 88 ? 6.575 4.099 -8.500 1.00 88.75 88 PRO A CA 1
ATOM 671 C C . PRO A 1 88 ? 7.595 3.943 -9.638 1.00 88.75 88 PRO A C 1
ATOM 673 O O . PRO A 1 88 ? 7.615 4.719 -10.591 1.00 88.75 88 PRO A O 1
ATOM 676 N N . LEU A 1 89 ? 8.404 2.889 -9.548 1.00 89.62 89 LEU A N 1
ATOM 677 C CA . LEU A 1 89 ? 9.325 2.448 -10.591 1.00 89.62 89 LEU A CA 1
ATOM 678 C C . LEU A 1 89 ? 8.656 1.323 -11.380 1.00 89.62 89 LEU A C 1
ATOM 680 O O . LEU A 1 89 ? 8.476 0.214 -10.857 1.00 89.62 89 LEU A O 1
ATOM 684 N N . ILE A 1 90 ? 8.275 1.622 -12.621 1.00 91.94 90 ILE A N 1
ATOM 685 C CA . ILE A 1 90 ? 7.506 0.750 -13.510 1.00 91.94 90 ILE A CA 1
ATOM 686 C C . ILE A 1 90 ? 8.207 0.679 -14.866 1.00 91.94 90 ILE A C 1
ATOM 688 O O . ILE A 1 90 ? 8.218 1.649 -15.619 1.00 91.94 90 ILE A O 1
ATOM 692 N N . GLY A 1 91 ? 8.771 -0.480 -15.200 1.00 90.25 91 GLY A N 1
ATOM 693 C CA . GLY A 1 91 ? 9.410 -0.696 -16.501 1.00 90.25 91 GLY A CA 1
ATOM 694 C C . GLY A 1 91 ? 10.696 -1.517 -16.427 1.00 90.25 91 GLY A C 1
ATOM 695 O O . GLY A 1 91 ? 10.980 -2.133 -15.395 1.00 90.25 91 GLY A O 1
ATOM 696 N N . PRO A 1 92 ? 11.478 -1.571 -17.515 1.00 87.38 92 PRO A N 1
ATOM 697 C CA . PRO A 1 92 ? 12.681 -2.386 -17.575 1.00 87.38 92 PRO A CA 1
ATOM 698 C C . PRO A 1 92 ? 13.776 -1.842 -16.652 1.00 87.38 92 PRO A C 1
ATOM 700 O O . PRO A 1 92 ? 13.940 -0.633 -16.470 1.00 87.38 92 PRO A O 1
ATOM 703 N N . HIS A 1 93 ? 14.573 -2.745 -16.087 1.00 86.31 93 HIS A N 1
ATOM 704 C CA . HIS A 1 93 ? 15.757 -2.373 -15.326 1.00 86.31 93 HIS A CA 1
ATOM 705 C C . HIS A 1 93 ? 16.832 -1.805 -16.274 1.00 86.31 93 HIS A C 1
ATOM 707 O O . HIS A 1 93 ? 17.224 -2.491 -17.221 1.00 86.31 93 HIS A O 1
ATOM 713 N N . PRO A 1 94 ? 17.406 -0.619 -16.002 1.00 80.75 94 PRO A N 1
ATOM 714 C CA . PRO A 1 94 ? 18.243 0.094 -16.974 1.00 80.75 94 PRO A CA 1
ATOM 715 C C . PRO A 1 94 ? 19.554 -0.628 -17.310 1.00 80.75 94 PRO A C 1
ATOM 717 O O . PRO A 1 94 ? 20.036 -0.541 -18.431 1.00 80.75 94 PRO A O 1
ATOM 720 N N . ALA A 1 95 ? 20.117 -1.377 -16.357 1.00 79.56 95 ALA A N 1
ATOM 721 C CA . ALA A 1 95 ? 21.371 -2.114 -16.550 1.00 79.56 95 ALA A CA 1
ATOM 722 C C . ALA A 1 95 ? 21.216 -3.642 -16.698 1.00 79.56 95 ALA A C 1
ATOM 724 O O . ALA A 1 95 ? 22.209 -4.338 -16.890 1.00 79.56 95 ALA A O 1
ATOM 725 N N . ARG A 1 96 ? 20.007 -4.207 -16.553 1.00 74.69 96 ARG A N 1
ATOM 726 C CA . ARG A 1 96 ? 19.818 -5.669 -16.461 1.00 74.69 96 ARG A CA 1
ATOM 727 C C . ARG A 1 96 ? 18.736 -6.121 -17.428 1.00 74.69 96 ARG A C 1
ATOM 729 O O . ARG A 1 96 ? 17.546 -5.970 -17.162 1.00 74.69 96 ARG A O 1
ATOM 736 N N . ARG A 1 97 ? 19.163 -6.699 -18.552 1.00 76.56 97 ARG A N 1
ATOM 737 C CA . ARG A 1 97 ? 18.259 -7.199 -19.592 1.00 76.56 97 ARG A CA 1
ATOM 738 C C . ARG A 1 97 ? 17.318 -8.265 -19.022 1.00 76.56 97 ARG A C 1
ATOM 740 O O . ARG A 1 97 ? 17.761 -9.168 -18.321 1.00 76.56 97 ARG A O 1
ATOM 747 N N . GLY A 1 98 ? 16.032 -8.164 -19.352 1.00 74.38 98 GLY A N 1
ATOM 748 C CA . GLY A 1 98 ? 15.008 -9.129 -18.936 1.00 74.38 98 GLY A CA 1
ATOM 749 C C . GLY A 1 98 ? 14.483 -8.948 -17.508 1.00 74.38 98 GLY A C 1
ATOM 750 O O . GLY A 1 98 ? 13.566 -9.664 -17.119 1.00 74.38 98 GLY A O 1
ATOM 751 N N . VAL A 1 99 ? 15.009 -7.990 -16.737 1.00 83.44 99 VAL A N 1
ATOM 752 C CA . VAL A 1 99 ? 14.482 -7.644 -15.410 1.00 83.44 99 VAL A CA 1
ATOM 753 C C . VAL A 1 99 ? 13.499 -6.484 -15.541 1.00 83.44 99 VAL A C 1
ATOM 755 O O . VAL A 1 99 ? 13.819 -5.467 -16.151 1.00 83.44 99 VAL A O 1
ATOM 758 N N . TRP A 1 100 ? 12.326 -6.627 -14.926 1.00 84.31 100 TRP A N 1
ATOM 759 C CA . TRP A 1 100 ? 11.255 -5.629 -14.917 1.00 84.31 100 TRP A CA 1
ATOM 760 C C . TRP A 1 100 ? 10.929 -5.215 -13.486 1.00 84.31 100 TRP A C 1
ATOM 762 O O . TRP A 1 100 ? 10.939 -6.044 -12.573 1.00 84.31 100 TRP A O 1
ATOM 772 N N . LEU A 1 101 ? 10.659 -3.929 -13.287 1.00 88.12 101 LEU A N 1
ATOM 773 C CA . LEU A 1 101 ? 10.373 -3.326 -11.992 1.00 88.12 101 LEU A CA 1
ATOM 774 C C . LEU A 1 101 ? 8.903 -2.913 -11.911 1.00 88.12 101 LEU A C 1
ATOM 776 O O . LEU A 1 101 ? 8.335 -2.411 -12.877 1.00 88.12 101 LEU A O 1
ATOM 780 N N . ALA A 1 102 ? 8.311 -3.153 -10.742 1.00 92.19 102 ALA A N 1
ATOM 781 C CA . ALA A 1 102 ? 6.950 -2.773 -10.380 1.00 92.19 102 ALA A CA 1
ATOM 782 C C . ALA A 1 102 ? 6.903 -2.527 -8.863 1.00 92.19 102 ALA A C 1
ATOM 784 O O . ALA A 1 102 ? 6.382 -3.340 -8.098 1.00 92.19 102 ALA A O 1
ATOM 785 N N . LEU A 1 103 ? 7.561 -1.466 -8.403 1.00 89.62 103 LEU A N 1
ATOM 786 C CA . LEU A 1 103 ? 7.769 -1.212 -6.973 1.00 89.62 103 LEU A CA 1
ATOM 787 C C . LEU A 1 103 ? 7.677 0.276 -6.636 1.00 89.62 103 LEU A C 1
ATOM 789 O O . LEU A 1 103 ? 7.644 1.115 -7.526 1.00 89.62 103 LEU A O 1
ATOM 793 N N . GLY A 1 104 ? 7.662 0.614 -5.346 1.00 88.06 104 GLY A N 1
ATOM 794 C CA . GLY A 1 104 ? 7.650 2.012 -4.902 1.00 88.06 104 GLY A CA 1
ATOM 795 C C . GLY A 1 104 ? 6.261 2.655 -4.819 1.00 88.06 104 GLY A C 1
ATOM 796 O O . GLY A 1 104 ? 6.173 3.857 -4.610 1.00 88.06 104 GLY A O 1
ATOM 797 N N . HIS A 1 105 ? 5.176 1.882 -4.947 1.00 88.69 105 HIS A N 1
ATOM 798 C CA . HIS A 1 105 ? 3.791 2.386 -4.940 1.00 88.69 105 HIS A CA 1
ATOM 799 C C . HIS A 1 105 ? 3.257 2.870 -3.583 1.00 88.69 105 HIS A C 1
ATOM 801 O O . HIS A 1 105 ? 2.084 3.239 -3.480 1.00 88.69 105 HIS A O 1
ATOM 807 N N . GLU A 1 106 ? 4.067 2.830 -2.527 1.00 86.69 106 GLU A N 1
ATOM 808 C CA . GLU A 1 106 ? 3.696 3.270 -1.182 1.00 86.69 106 GLU A CA 1
ATOM 809 C C . GLU A 1 106 ? 2.383 2.605 -0.709 1.00 86.69 106 GLU A C 1
ATOM 811 O O . GLU A 1 106 ? 2.248 1.381 -0.738 1.00 86.69 106 GLU A O 1
ATOM 816 N N . GLY A 1 107 ? 1.408 3.386 -0.254 1.00 83.31 107 GLY A N 1
ATOM 817 C CA . GLY A 1 107 ? 0.089 2.969 0.205 1.00 83.31 107 GLY A CA 1
ATOM 818 C C . GLY A 1 107 ? -0.952 2.909 -0.913 1.00 83.31 107 GLY A C 1
ATOM 819 O O . GLY A 1 107 ? -2.100 2.562 -0.642 1.00 83.31 107 GLY A O 1
ATOM 820 N N . LEU A 1 108 ? -0.571 3.212 -2.159 1.00 84.25 108 LEU A N 1
ATOM 821 C CA . LEU A 1 108 ? -1.454 3.189 -3.330 1.00 84.25 108 LEU A CA 1
ATOM 822 C C . LEU A 1 108 ? -1.285 1.933 -4.191 1.00 84.25 108 LEU A C 1
ATOM 824 O O . LEU A 1 108 ? -1.970 1.800 -5.205 1.00 84.25 108 LEU A O 1
ATOM 828 N N . GLY A 1 109 ? -0.418 0.995 -3.797 1.00 86.19 109 GLY A N 1
ATOM 829 C CA . GLY A 1 109 ? -0.100 -0.196 -4.594 1.00 86.19 109 GLY A CA 1
ATOM 830 C C . GLY A 1 109 ? -1.315 -1.022 -5.013 1.00 86.19 109 GLY A C 1
ATOM 831 O O . GLY A 1 109 ? -1.397 -1.439 -6.159 1.00 86.19 109 GLY A O 1
ATOM 832 N N . VAL A 1 110 ? -2.309 -1.196 -4.138 1.00 84.88 110 VAL A N 1
ATOM 833 C CA . VAL A 1 110 ? -3.541 -1.935 -4.485 1.00 84.88 110 VAL A CA 1
ATOM 834 C C . VAL A 1 110 ? -4.344 -1.201 -5.554 1.00 84.88 110 VAL A C 1
ATOM 836 O O . VAL A 1 110 ? -4.774 -1.803 -6.532 1.00 84.88 110 VAL A O 1
ATOM 839 N N . THR A 1 111 ? -4.536 0.104 -5.369 1.00 86.50 111 THR A N 1
ATOM 840 C CA . THR A 1 111 ? -5.316 0.951 -6.275 1.00 86.50 111 THR A CA 1
ATOM 841 C C . THR A 1 111 ? -4.667 1.041 -7.655 1.00 86.50 111 THR A C 1
ATOM 843 O O . THR A 1 111 ? -5.356 1.050 -8.667 1.00 86.50 111 THR A O 1
ATOM 846 N N . THR A 1 112 ? -3.336 1.093 -7.696 1.00 88.81 112 THR A N 1
ATOM 847 C CA . THR A 1 112 ? -2.546 1.318 -8.918 1.00 88.81 112 THR A CA 1
ATOM 848 C C . THR A 1 112 ? -2.062 0.029 -9.587 1.00 88.81 112 THR A C 1
ATOM 850 O O . THR A 1 112 ? -1.515 0.085 -10.690 1.00 88.81 112 THR A O 1
ATOM 853 N N . ALA A 1 113 ? -2.280 -1.138 -8.969 1.00 88.31 113 ALA A N 1
ATOM 854 C CA . ALA A 1 113 ? -1.845 -2.427 -9.504 1.00 88.31 113 ALA A CA 1
ATOM 855 C C . ALA A 1 113 ? -2.381 -2.729 -10.919 1.00 88.31 113 ALA A C 1
ATOM 857 O O . ALA A 1 113 ? -1.568 -3.135 -11.750 1.00 88.31 113 ALA A O 1
ATOM 858 N N . PRO A 1 114 ? -3.673 -2.506 -11.255 1.00 86.94 114 PRO A N 1
ATOM 859 C CA . PRO A 1 114 ? -4.175 -2.782 -12.605 1.00 86.94 114 PRO A CA 1
ATOM 860 C C . PRO A 1 114 ? -3.477 -1.936 -13.677 1.00 86.94 114 PRO A C 1
ATOM 862 O O . PRO A 1 114 ? -2.944 -2.482 -14.636 1.00 86.94 114 PRO A O 1
ATOM 865 N N . ALA A 1 115 ? -3.372 -0.623 -13.453 1.00 89.44 115 ALA A N 1
ATOM 866 C CA . ALA A 1 115 ? -2.678 0.289 -14.363 1.00 89.44 115 ALA A CA 1
ATOM 867 C C . ALA A 1 115 ? -1.184 -0.055 -14.505 1.00 89.44 115 ALA A C 1
ATOM 869 O O . ALA A 1 115 ? -0.629 0.007 -15.598 1.00 89.44 115 ALA A O 1
ATOM 870 N N . THR A 1 116 ? -0.533 -0.471 -13.413 1.00 91.19 116 THR A N 1
ATOM 871 C CA . THR A 1 116 ? 0.864 -0.936 -13.442 1.00 91.19 116 THR A CA 1
ATOM 872 C C . THR A 1 116 ? 1.014 -2.194 -14.300 1.00 91.19 116 THR A C 1
ATOM 874 O O . THR A 1 116 ? 1.971 -2.307 -15.065 1.00 91.19 116 THR A O 1
ATOM 877 N N . ALA A 1 117 ? 0.076 -3.138 -14.193 1.00 87.88 117 ALA A N 1
ATOM 878 C CA . ALA A 1 117 ? 0.090 -4.363 -14.984 1.00 87.88 117 ALA A CA 1
ATOM 879 C C . ALA A 1 117 ? -0.136 -4.081 -16.477 1.00 87.88 117 ALA A C 1
ATOM 881 O O . ALA A 1 117 ? 0.593 -4.627 -17.301 1.00 87.88 117 ALA A O 1
ATOM 882 N N . GLU A 1 118 ? -1.083 -3.203 -16.820 1.00 86.88 118 GLU A N 1
ATOM 883 C CA . GLU A 1 118 ? -1.319 -2.764 -18.203 1.00 86.88 118 GLU A CA 1
ATOM 884 C C . GLU A 1 118 ? -0.080 -2.086 -18.799 1.00 86.88 118 GLU A C 1
ATOM 886 O O . GLU A 1 118 ? 0.349 -2.437 -19.899 1.00 86.88 118 GLU A O 1
ATOM 891 N N . LEU A 1 119 ? 0.552 -1.181 -18.043 1.00 89.56 119 LEU A N 1
ATOM 892 C CA . LEU A 1 119 ? 1.788 -0.508 -18.446 1.00 89.56 119 LEU A CA 1
ATOM 893 C C . LEU A 1 119 ? 2.928 -1.491 -18.723 1.00 89.56 119 LEU A C 1
ATOM 895 O O . LEU A 1 119 ? 3.655 -1.326 -19.701 1.00 89.56 119 LEU A O 1
ATOM 899 N N . LEU A 1 120 ? 3.111 -2.494 -17.863 1.00 89.38 120 LEU A N 1
ATOM 900 C CA . LEU A 1 120 ? 4.161 -3.496 -18.043 1.00 89.38 120 LEU A CA 1
ATOM 901 C C . LEU A 1 120 ? 3.856 -4.444 -19.195 1.00 89.38 120 LEU A C 1
ATOM 903 O O . LEU A 1 120 ? 4.755 -4.741 -19.974 1.00 89.38 120 LEU A O 1
ATOM 907 N N . ALA A 1 121 ? 2.611 -4.906 -19.321 1.00 86.06 121 ALA A N 1
ATOM 908 C CA . ALA A 1 121 ? 2.205 -5.779 -20.415 1.00 86.06 121 ALA A CA 1
ATOM 909 C C . ALA A 1 121 ? 2.444 -5.100 -21.768 1.00 86.06 121 ALA A C 1
ATOM 911 O O . ALA A 1 121 ? 3.077 -5.700 -22.633 1.00 86.06 121 ALA A O 1
ATOM 912 N N . ALA A 1 122 ? 2.040 -3.833 -21.902 1.00 87.56 122 ALA A N 1
ATOM 913 C CA . ALA A 1 122 ? 2.270 -3.055 -23.111 1.00 87.56 122 ALA A CA 1
ATOM 914 C C . ALA A 1 122 ? 3.767 -2.927 -23.438 1.00 87.56 122 ALA A C 1
ATOM 916 O O . ALA A 1 122 ? 4.178 -3.198 -24.560 1.00 87.56 122 ALA A O 1
ATOM 917 N N . GLN A 1 123 ? 4.609 -2.610 -22.450 1.00 88.56 123 GLN A N 1
ATOM 918 C CA . GLN A 1 123 ? 6.059 -2.520 -22.664 1.00 88.56 123 GLN A CA 1
ATOM 919 C C . GLN A 1 123 ? 6.708 -3.871 -23.010 1.00 88.56 123 GLN A C 1
ATOM 921 O O . GLN A 1 123 ? 7.639 -3.918 -23.809 1.00 88.56 123 GLN A O 1
ATOM 926 N N . ILE A 1 124 ? 6.252 -4.969 -22.400 1.00 86.00 124 ILE A N 1
ATOM 927 C CA . ILE A 1 124 ? 6.798 -6.316 -22.629 1.00 86.00 124 ILE A CA 1
ATOM 928 C C . ILE A 1 124 ? 6.418 -6.840 -24.017 1.00 86.00 124 ILE A C 1
ATOM 930 O O . ILE A 1 124 ? 7.225 -7.516 -24.655 1.00 86.00 124 ILE A O 1
ATOM 934 N N . LEU A 1 125 ? 5.189 -6.566 -24.455 1.00 86.94 125 LEU A N 1
ATOM 935 C CA . LEU A 1 125 ? 4.638 -7.039 -25.726 1.00 86.94 125 LEU A CA 1
ATOM 936 C C . LEU A 1 125 ? 4.907 -6.085 -26.896 1.00 86.94 125 LEU A C 1
ATOM 938 O O . LEU A 1 125 ? 4.529 -6.405 -28.019 1.00 86.94 125 LEU A O 1
ATOM 942 N N . ASP A 1 126 ? 5.568 -4.953 -26.640 1.00 86.81 126 ASP A N 1
ATOM 943 C CA . ASP A 1 126 ? 5.775 -3.872 -27.611 1.00 86.81 126 ASP A CA 1
ATOM 944 C C . ASP A 1 126 ? 4.445 -3.331 -28.180 1.00 86.81 126 ASP A C 1
ATOM 946 O O . ASP A 1 126 ? 4.280 -3.067 -29.370 1.00 86.81 126 ASP A O 1
ATOM 950 N N . GLU A 1 127 ? 3.453 -3.189 -27.298 1.00 89.50 127 GLU A N 1
ATOM 951 C CA . GLU A 1 127 ? 2.122 -2.669 -27.600 1.00 89.50 127 GLU A CA 1
ATOM 952 C C . GLU A 1 127 ? 1.961 -1.220 -27.115 1.00 89.50 127 GLU A C 1
ATOM 954 O O . GLU A 1 127 ? 2.665 -0.721 -26.232 1.00 89.50 127 GLU A O 1
ATOM 959 N N . ARG A 1 128 ? 0.971 -0.516 -27.672 1.00 84.75 128 ARG A N 1
ATOM 960 C CA . ARG A 1 128 ? 0.666 0.858 -27.268 1.00 84.75 128 ARG A CA 1
ATOM 961 C C . ARG A 1 128 ? -0.086 0.882 -25.936 1.00 84.75 128 ARG A C 1
ATOM 963 O O . ARG A 1 128 ? -1.207 0.392 -25.847 1.00 84.75 128 ARG A O 1
ATOM 970 N N . SER A 1 129 ? 0.481 1.564 -24.944 1.00 81.44 129 SER A N 1
ATOM 971 C CA . SER A 1 129 ? -0.210 1.898 -23.695 1.00 81.44 129 SER A CA 1
ATOM 972 C C . SER A 1 129 ? -1.015 3.203 -23.828 1.00 81.44 129 SER A C 1
ATOM 974 O O . SER A 1 129 ? -0.527 4.162 -24.436 1.00 81.44 129 SER A O 1
ATOM 976 N N . PRO A 1 130 ? -2.222 3.296 -23.235 1.00 75.25 130 PRO A N 1
ATOM 977 C CA . PRO A 1 130 ? -2.942 4.564 -23.091 1.00 75.25 130 PRO A CA 1
ATOM 978 C C . PRO A 1 130 ? -2.306 5.492 -22.039 1.00 75.25 130 PRO A C 1
ATOM 980 O O . PRO A 1 130 ? -2.571 6.692 -22.032 1.00 75.25 130 PRO A O 1
ATOM 983 N N . LEU A 1 131 ? -1.470 4.944 -21.155 1.00 79.81 131 LEU A N 1
ATOM 984 C CA . LEU A 1 131 ? -0.722 5.666 -20.130 1.00 79.81 131 LEU A CA 1
ATOM 985 C C . LEU A 1 131 ? 0.720 5.887 -20.609 1.00 79.81 131 LEU A C 1
ATOM 987 O O . LEU A 1 131 ? 1.381 4.931 -21.021 1.00 79.81 131 LEU A O 1
ATOM 991 N N . ALA A 1 132 ? 1.214 7.125 -20.539 1.00 78.69 132 ALA A N 1
ATOM 992 C CA . ALA A 1 132 ? 2.599 7.449 -20.880 1.00 78.69 132 ALA A CA 1
ATOM 993 C C . ALA A 1 132 ? 3.547 6.959 -19.765 1.00 78.69 132 ALA A C 1
ATOM 995 O O . ALA A 1 132 ? 3.400 7.409 -18.629 1.00 78.69 132 ALA A O 1
ATOM 996 N N . PRO A 1 133 ? 4.499 6.049 -20.043 1.00 76.69 133 PRO A N 1
ATOM 997 C CA . PRO A 1 133 ? 5.307 5.413 -19.002 1.00 76.69 133 PRO A CA 1
ATOM 998 C C . PRO A 1 133 ? 6.428 6.309 -18.459 1.00 76.69 133 PRO A C 1
ATOM 1000 O O . PRO A 1 133 ? 6.952 6.020 -17.387 1.00 76.69 133 PRO A O 1
ATOM 1003 N N . ASP A 1 134 ? 6.800 7.373 -19.177 1.00 82.44 134 ASP A N 1
ATOM 1004 C CA . ASP A 1 134 ? 8.044 8.130 -18.969 1.00 82.44 134 ASP A CA 1
ATOM 1005 C C . ASP A 1 134 ? 8.237 8.628 -17.531 1.00 82.44 134 ASP A C 1
ATOM 1007 O O . ASP A 1 134 ? 9.347 8.583 -17.005 1.00 82.44 134 ASP A O 1
ATOM 1011 N N . ALA A 1 135 ? 7.150 9.034 -16.866 1.00 80.19 135 ALA A N 1
ATOM 1012 C CA . ALA A 1 135 ? 7.173 9.515 -15.483 1.00 80.19 135 ALA A CA 1
ATOM 1013 C C . ALA A 1 135 ? 7.543 8.431 -14.450 1.00 80.19 135 ALA A C 1
ATOM 1015 O O . ALA A 1 135 ? 7.913 8.758 -13.324 1.00 80.19 135 ALA A O 1
ATOM 1016 N N . TRP A 1 136 ? 7.440 7.153 -14.819 1.00 86.25 136 TRP A N 1
ATOM 1017 C CA . TRP A 1 136 ? 7.635 6.004 -13.930 1.00 86.25 136 TRP A CA 1
ATOM 1018 C C . TRP A 1 136 ? 8.769 5.083 -14.381 1.00 86.25 136 TRP A C 1
ATOM 1020 O O . TRP A 1 136 ? 9.048 4.083 -13.715 1.00 86.25 136 TRP A O 1
ATOM 1030 N N . LEU A 1 137 ? 9.442 5.401 -15.492 1.00 86.38 137 LEU A N 1
ATOM 1031 C CA . LEU A 1 137 ? 10.552 4.593 -15.979 1.00 86.38 137 LEU A CA 1
ATOM 1032 C C . LEU A 1 137 ? 11.703 4.588 -14.958 1.00 86.38 137 LEU A C 1
ATOM 1034 O O . LEU A 1 137 ? 12.148 5.649 -14.524 1.00 86.38 137 LEU A O 1
ATOM 1038 N N . PRO A 1 138 ? 12.277 3.417 -14.623 1.00 80.44 138 PRO A N 1
ATOM 1039 C CA . PRO A 1 138 ? 13.347 3.337 -13.627 1.00 80.44 138 PRO A CA 1
ATOM 1040 C C . PRO A 1 138 ? 14.643 4.069 -14.002 1.00 80.44 138 PRO A C 1
ATOM 1042 O O . PRO A 1 138 ? 15.472 4.342 -13.132 1.00 80.44 138 PRO A O 1
ATOM 1045 N N . GLY A 1 139 ? 14.843 4.356 -15.294 1.00 68.81 139 GLY A N 1
ATOM 1046 C CA . GLY A 1 139 ? 16.053 4.989 -15.826 1.00 68.81 139 GLY A CA 1
ATOM 1047 C C . GLY A 1 139 ? 16.357 6.367 -15.232 1.00 68.81 139 GLY A C 1
ATOM 1048 O O . GLY A 1 139 ? 17.507 6.788 -15.257 1.00 68.81 139 GLY A O 1
ATOM 1049 N N . THR A 1 140 ? 15.371 7.037 -14.634 1.00 59.25 140 THR A N 1
ATOM 1050 C CA . THR A 1 140 ? 15.547 8.326 -13.948 1.00 59.25 140 THR A CA 1
ATOM 1051 C C . THR A 1 140 ? 16.191 8.205 -12.556 1.00 59.25 140 THR A C 1
ATOM 1053 O O . THR A 1 140 ? 16.631 9.213 -12.007 1.00 59.25 140 THR A O 1
ATOM 1056 N N . PHE A 1 141 ? 16.305 6.995 -11.987 1.00 54.50 141 PHE A N 1
ATOM 1057 C CA . PHE A 1 141 ? 16.771 6.767 -10.604 1.00 54.50 141 PHE A CA 1
ATOM 1058 C C . PHE A 1 141 ? 18.107 6.051 -10.483 1.00 54.50 141 PHE A C 1
ATOM 1060 O O . PHE A 1 141 ? 18.701 6.028 -9.402 1.00 54.50 141 PHE A O 1
ATOM 1067 N N . VAL A 1 142 ? 18.575 5.427 -11.559 1.00 51.91 142 VAL A N 1
ATOM 1068 C CA . VAL A 1 142 ? 19.844 4.710 -11.533 1.00 51.91 142 VAL A CA 1
ATOM 1069 C C . VAL A 1 142 ? 20.930 5.683 -11.947 1.00 51.91 142 VAL A C 1
ATOM 1071 O O . VAL A 1 142 ? 21.136 5.933 -13.131 1.00 51.91 142 VAL A O 1
ATOM 1074 N N . SER A 1 143 ? 21.650 6.221 -10.959 1.00 42.00 143 SER A N 1
ATOM 1075 C CA . SER A 1 143 ? 22.978 6.771 -11.205 1.00 42.00 143 SER A CA 1
ATOM 1076 C C . SER A 1 143 ? 23.760 5.722 -11.991 1.00 42.00 143 SER A C 1
ATOM 1078 O O . SER A 1 143 ? 23.929 4.597 -11.516 1.00 42.00 143 SER A O 1
ATOM 1080 N N . THR A 1 144 ? 24.245 6.070 -13.181 1.00 42.56 144 THR A N 1
ATOM 1081 C CA . THR A 1 144 ? 25.284 5.312 -13.886 1.00 42.56 144 THR A CA 1
ATOM 1082 C C . THR A 1 144 ? 26.587 5.439 -13.094 1.00 42.56 144 THR A C 1
ATOM 1084 O O . THR A 1 144 ? 27.515 6.140 -13.484 1.00 42.56 144 THR A O 1
ATOM 1087 N N . GLY A 1 145 ? 26.617 4.841 -11.908 1.00 39.31 145 GLY A N 1
ATOM 1088 C CA . GLY A 1 145 ? 27.775 4.755 -11.041 1.00 39.31 145 GLY A CA 1
ATOM 1089 C C . GLY A 1 145 ? 28.427 3.399 -11.242 1.00 39.31 145 GLY A C 1
ATOM 1090 O O . GLY A 1 145 ? 27.904 2.412 -10.742 1.00 39.31 145 GLY A O 1
ATOM 1091 N N . GLY A 1 146 ? 29.526 3.401 -12.001 1.00 39.66 146 GLY A N 1
ATOM 1092 C CA . GLY A 1 146 ? 30.650 2.461 -11.942 1.00 39.66 146 GLY A CA 1
ATOM 1093 C C . GLY A 1 146 ? 30.335 0.966 -11.945 1.00 39.66 146 GLY A C 1
ATOM 1094 O O . GLY A 1 146 ? 29.897 0.426 -10.942 1.00 39.66 146 GLY A O 1
ATOM 1095 N N . ASP A 1 147 ? 30.655 0.307 -13.059 1.00 45.94 147 ASP A N 1
ATOM 1096 C CA . ASP A 1 147 ? 31.126 -1.085 -13.150 1.00 45.94 147 ASP A CA 1
ATOM 1097 C C . ASP A 1 147 ? 30.697 -2.032 -12.001 1.00 45.94 147 ASP A C 1
ATOM 1099 O O . ASP A 1 147 ? 31.509 -2.575 -11.256 1.00 45.94 147 ASP A O 1
ATOM 1103 N N . CYS A 1 148 ? 29.386 -2.229 -11.826 1.00 44.53 148 CYS A N 1
ATOM 1104 C CA . CYS A 1 148 ? 28.839 -3.200 -10.878 1.00 44.53 148 CYS A CA 1
ATOM 1105 C C . CYS A 1 148 ? 28.518 -4.508 -11.609 1.00 44.53 148 CYS A C 1
ATOM 1107 O O . CYS A 1 148 ? 27.368 -4.899 -11.809 1.00 44.53 148 CYS A O 1
ATOM 1109 N N . MET A 1 149 ? 29.569 -5.199 -12.025 1.00 50.72 149 MET A N 1
ATOM 1110 C CA . MET A 1 149 ? 29.568 -6.653 -12.127 1.00 50.72 149 MET A CA 1
ATOM 1111 C C . MET A 1 149 ? 30.875 -7.090 -11.478 1.00 50.72 149 MET A C 1
ATOM 1113 O O . MET A 1 149 ? 31.952 -6.751 -11.956 1.00 50.72 149 MET A O 1
ATOM 1117 N N . LYS A 1 150 ? 30.835 -7.752 -10.319 1.00 55.44 150 LYS A N 1
ATOM 1118 C CA . LYS A 1 150 ? 31.038 -9.215 -10.268 1.00 55.44 150 LYS A CA 1
ATOM 1119 C C . LYS A 1 150 ? 30.695 -9.854 -8.912 1.00 55.44 150 LYS A C 1
ATOM 1121 O O . LYS A 1 150 ? 30.981 -11.031 -8.726 1.00 55.44 150 LYS A O 1
ATOM 1126 N N . ALA A 1 151 ? 30.126 -9.124 -7.954 1.00 69.50 151 ALA A N 1
ATOM 1127 C CA . ALA A 1 151 ? 29.853 -9.705 -6.643 1.00 69.50 151 ALA A CA 1
ATOM 1128 C C . ALA A 1 151 ? 28.553 -10.529 -6.658 1.00 69.50 151 ALA A C 1
ATOM 1130 O O . ALA A 1 151 ? 27.479 -10.048 -7.032 1.00 69.50 151 ALA A O 1
ATOM 1131 N N . THR A 1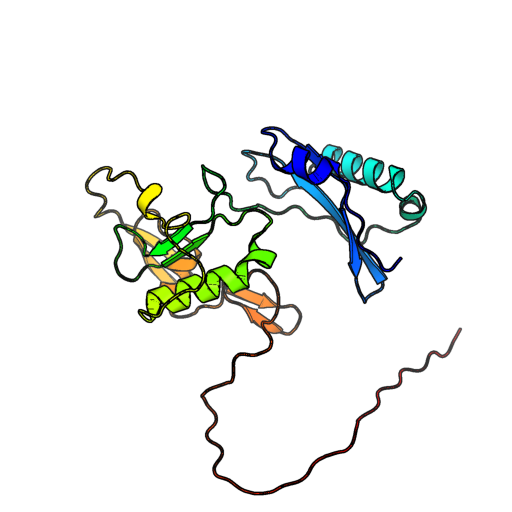 152 ? 28.664 -11.799 -6.273 1.00 80.75 152 THR A N 1
ATOM 1132 C CA . THR A 1 152 ? 27.540 -12.721 -6.094 1.00 80.75 152 THR A CA 1
ATOM 1133 C C . THR A 1 152 ? 27.436 -13.132 -4.635 1.00 80.75 152 THR A C 1
ATOM 1135 O O . THR A 1 152 ? 28.446 -13.416 -3.994 1.00 80.75 152 THR A O 1
ATOM 1138 N N . LEU A 1 153 ? 26.211 -13.217 -4.131 1.00 78.62 153 LEU A N 1
ATOM 1139 C CA . LEU A 1 153 ? 25.890 -13.756 -2.820 1.00 78.62 153 LEU A CA 1
ATOM 1140 C C . LEU A 1 153 ? 25.413 -15.199 -2.979 1.00 78.62 153 LEU A C 1
ATOM 1142 O O . LEU A 1 153 ? 24.600 -15.494 -3.854 1.00 78.62 153 LEU A O 1
ATOM 1146 N N . ASN A 1 154 ? 25.879 -16.084 -2.103 1.00 88.25 154 ASN A N 1
ATOM 1147 C CA . ASN A 1 154 ? 25.264 -17.393 -1.928 1.00 88.25 154 ASN A CA 1
ATOM 1148 C C . ASN A 1 154 ? 24.188 -17.259 -0.856 1.00 88.25 154 ASN A C 1
ATOM 1150 O O . ASN A 1 154 ? 24.493 -16.992 0.306 1.00 88.25 154 ASN A O 1
ATOM 1154 N N . ILE A 1 155 ? 22.935 -17.411 -1.265 1.00 83.31 155 ILE A N 1
ATOM 1155 C CA . ILE A 1 155 ? 21.785 -17.450 -0.365 1.00 83.31 155 ILE A CA 1
ATOM 1156 C C . ILE A 1 155 ? 21.228 -18.872 -0.324 1.00 83.31 155 ILE A C 1
ATOM 1158 O O . ILE A 1 155 ? 21.496 -19.675 -1.214 1.00 83.31 155 ILE A O 1
ATOM 1162 N N . THR A 1 156 ? 20.427 -19.179 0.689 1.00 81.44 156 THR A N 1
ATOM 1163 C CA . THR A 1 156 ? 19.730 -20.464 0.791 1.00 81.44 156 THR A CA 1
ATOM 1164 C C . THR A 1 156 ? 18.230 -20.213 0.746 1.00 81.44 156 THR A C 1
ATOM 1166 O O . THR A 1 156 ? 17.722 -19.415 1.535 1.00 81.44 156 THR A O 1
ATOM 1169 N N . VAL A 1 157 ? 17.523 -20.894 -0.155 1.00 78.50 157 VAL A N 1
ATOM 1170 C CA . VAL A 1 157 ? 16.056 -20.887 -0.245 1.00 78.50 157 VAL A CA 1
ATOM 1171 C C . VAL A 1 157 ? 15.574 -22.320 -0.060 1.00 78.50 157 VAL A C 1
ATOM 1173 O O . VAL A 1 157 ? 16.006 -23.202 -0.791 1.00 78.50 157 VAL A O 1
ATOM 1176 N N . ASP A 1 158 ? 14.743 -22.572 0.953 1.00 78.38 158 ASP A N 1
ATOM 1177 C CA . ASP A 1 158 ? 14.224 -23.911 1.286 1.00 78.38 158 ASP A CA 1
ATOM 1178 C C . ASP A 1 158 ? 15.315 -24.995 1.401 1.00 78.38 158 ASP A C 1
ATOM 1180 O O . ASP A 1 158 ? 15.165 -26.140 0.981 1.00 78.38 158 ASP A O 1
ATOM 1184 N N . GLY A 1 159 ? 16.466 -24.611 1.960 1.00 77.75 159 GLY A N 1
ATOM 1185 C CA . GLY A 1 159 ? 17.632 -25.486 2.109 1.00 77.75 159 GLY A CA 1
ATOM 1186 C C . GLY A 1 159 ? 18.464 -25.672 0.835 1.00 77.75 159 GLY A C 1
ATOM 1187 O O . GLY A 1 159 ? 19.540 -26.260 0.914 1.00 77.75 159 GLY A O 1
ATOM 1188 N N . GLN A 1 160 ? 18.024 -25.147 -0.312 1.00 81.38 160 GLN A N 1
ATOM 1189 C CA . GLN A 1 160 ? 18.771 -25.190 -1.566 1.00 81.38 160 GLN A CA 1
ATOM 1190 C C . GLN A 1 160 ? 19.647 -23.940 -1.729 1.00 81.38 160 GLN A C 1
ATOM 1192 O O . GLN A 1 160 ? 19.145 -22.816 -1.609 1.00 81.38 160 GLN A O 1
ATOM 1197 N N . PRO A 1 161 ? 20.955 -24.098 -1.994 1.00 87.94 161 PRO A N 1
ATOM 1198 C CA . PRO A 1 161 ? 21.834 -22.968 -2.250 1.00 87.94 161 PRO A CA 1
ATOM 1199 C C . PRO A 1 161 ? 21.517 -22.343 -3.614 1.00 87.94 161 PRO A C 1
ATOM 1201 O O . PRO A 1 161 ? 21.376 -23.039 -4.618 1.00 87.94 161 PRO A O 1
ATOM 1204 N N . LEU A 1 162 ? 21.449 -21.016 -3.652 1.00 83.38 162 LEU A N 1
ATOM 1205 C CA . LEU A 1 162 ? 21.247 -20.224 -4.856 1.00 83.38 162 LEU A CA 1
ATOM 1206 C C . LEU A 1 162 ? 22.263 -19.080 -4.892 1.00 83.38 162 LEU A C 1
ATOM 1208 O O . LEU A 1 162 ? 22.333 -18.254 -3.981 1.00 83.38 162 LEU A O 1
ATOM 1212 N N . THR A 1 163 ? 23.037 -19.012 -5.972 1.00 88.88 163 THR A N 1
ATOM 1213 C CA . THR A 1 163 ? 23.948 -17.897 -6.231 1.00 88.88 163 THR A CA 1
ATOM 1214 C C . THR A 1 163 ? 23.193 -16.785 -6.943 1.00 88.88 163 THR A C 1
ATOM 1216 O O . THR A 1 163 ? 22.651 -16.983 -8.031 1.00 88.88 163 THR A O 1
ATOM 1219 N N . VAL A 1 164 ? 23.165 -15.602 -6.339 1.00 79.19 164 VAL A N 1
ATOM 1220 C CA . VAL A 1 164 ? 22.455 -14.438 -6.869 1.00 79.19 164 VAL A CA 1
ATOM 1221 C C . VAL A 1 164 ? 23.366 -13.215 -6.937 1.00 79.19 164 VAL A C 1
ATOM 1223 O O . VAL A 1 164 ? 24.307 -13.112 -6.153 1.00 79.19 164 VAL A O 1
ATOM 1226 N N . PRO A 1 165 ? 23.118 -12.255 -7.840 1.00 76.81 165 PRO A N 1
ATOM 1227 C CA . PRO A 1 165 ? 23.859 -10.999 -7.838 1.00 76.81 165 PRO A CA 1
ATOM 1228 C C . PRO A 1 165 ? 23.674 -10.242 -6.518 1.00 76.81 165 PRO A C 1
ATOM 1230 O O . PRO A 1 165 ? 22.554 -10.165 -6.003 1.00 76.81 165 PRO A O 1
ATOM 1233 N N . GLU A 1 166 ? 24.738 -9.621 -6.013 1.00 72.50 166 GLU A N 1
ATOM 1234 C CA . GLU A 1 166 ? 24.626 -8.682 -4.896 1.00 72.50 166 GLU A CA 1
ATOM 1235 C C . GLU A 1 166 ? 23.606 -7.572 -5.234 1.00 72.50 166 GLU A C 1
ATOM 1237 O O . GLU A 1 166 ? 23.508 -7.105 -6.377 1.00 72.50 166 GLU A O 1
ATOM 1242 N N . GLY A 1 167 ? 22.765 -7.220 -4.255 1.00 54.12 167 GLY A N 1
ATOM 1243 C CA . GLY A 1 167 ? 21.683 -6.242 -4.418 1.00 54.12 167 GLY A CA 1
ATOM 1244 C C . GLY A 1 167 ? 20.414 -6.748 -5.124 1.00 54.12 167 GLY A C 1
ATOM 1245 O O . GLY A 1 167 ? 19.513 -5.948 -5.378 1.00 54.12 167 GLY A O 1
ATOM 1246 N N . ILE A 1 168 ? 20.297 -8.045 -5.448 1.00 59.75 168 ILE A N 1
ATOM 1247 C CA . ILE A 1 168 ? 19.036 -8.613 -5.957 1.00 59.75 168 ILE A CA 1
ATOM 1248 C C . ILE A 1 168 ? 17.905 -8.460 -4.921 1.00 59.75 168 ILE A C 1
ATOM 1250 O O . ILE A 1 168 ? 18.120 -8.589 -3.715 1.00 59.75 168 ILE A O 1
ATOM 1254 N N . SER A 1 169 ? 16.671 -8.220 -5.376 1.00 64.31 169 SER A N 1
ATOM 1255 C CA . SER A 1 169 ? 15.514 -8.278 -4.478 1.00 64.31 169 SER A CA 1
ATOM 1256 C C . SER A 1 169 ? 15.198 -9.729 -4.108 1.00 64.31 169 SER A C 1
ATOM 1258 O O . SER A 1 169 ? 15.365 -10.637 -4.920 1.00 64.31 169 SER A O 1
ATOM 1260 N N . VAL A 1 170 ? 14.668 -9.954 -2.903 1.00 64.94 170 VAL A N 1
ATOM 1261 C CA . VAL A 1 170 ? 14.254 -11.296 -2.454 1.00 64.94 170 VAL A CA 1
ATOM 1262 C C . VAL A 1 170 ? 13.259 -11.926 -3.436 1.00 64.94 170 VAL A C 1
ATOM 1264 O O . VAL A 1 170 ? 13.379 -13.096 -3.769 1.00 64.94 170 VAL A O 1
ATOM 1267 N N . ALA A 1 171 ? 12.318 -11.145 -3.974 1.00 62.97 171 ALA A N 1
ATOM 1268 C CA . ALA A 1 171 ? 11.344 -11.637 -4.946 1.00 62.97 171 ALA A CA 1
ATOM 1269 C C . ALA A 1 171 ? 11.987 -12.074 -6.276 1.00 62.97 171 ALA A C 1
ATOM 1271 O O . ALA A 1 171 ? 11.592 -13.094 -6.835 1.00 62.97 171 ALA A O 1
ATOM 1272 N N . ALA A 1 172 ? 12.989 -11.337 -6.770 1.00 64.50 172 ALA A N 1
ATOM 1273 C CA . ALA A 1 172 ? 13.731 -11.725 -7.968 1.00 64.50 172 ALA A CA 1
ATOM 1274 C C . ALA A 1 172 ? 14.629 -12.943 -7.711 1.00 64.50 172 ALA A C 1
ATOM 1276 O O . ALA A 1 172 ? 14.716 -13.814 -8.567 1.00 64.50 172 ALA A O 1
ATOM 1277 N N . ALA A 1 173 ? 15.239 -13.043 -6.528 1.00 73.00 173 ALA A N 1
ATOM 1278 C CA . ALA A 1 173 ? 16.001 -14.220 -6.125 1.00 73.00 173 ALA A CA 1
ATOM 1279 C C . ALA A 1 173 ? 15.120 -15.479 -6.059 1.00 73.00 173 ALA A C 1
ATOM 1281 O O . ALA A 1 173 ? 15.492 -16.521 -6.580 1.00 73.00 173 ALA A O 1
ATOM 1282 N N . LEU A 1 174 ? 13.916 -15.363 -5.497 1.00 72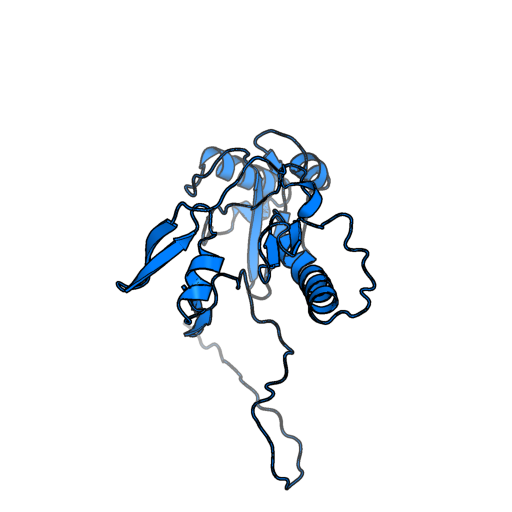.69 174 LEU A N 1
ATOM 1283 C CA . LEU A 1 174 ? 12.936 -16.450 -5.462 1.00 72.69 174 LEU A CA 1
ATOM 1284 C C . LEU A 1 174 ? 12.441 -16.835 -6.858 1.00 72.69 174 LEU A C 1
ATOM 1286 O O . LEU A 1 174 ? 12.289 -18.009 -7.148 1.00 72.69 174 LEU A O 1
ATOM 1290 N N . ALA A 1 175 ? 12.251 -15.880 -7.769 1.00 68.69 175 ALA A N 1
ATOM 1291 C CA . ALA A 1 175 ? 11.879 -16.211 -9.146 1.00 68.69 175 ALA A CA 1
ATOM 1292 C C . ALA A 1 175 ? 12.936 -17.081 -9.861 1.00 68.69 175 ALA A C 1
ATOM 1294 O O . ALA A 1 175 ? 12.592 -17.836 -10.769 1.00 68.69 175 ALA A O 1
ATOM 1295 N N . LEU A 1 176 ? 14.206 -17.006 -9.444 1.00 71.75 176 LEU A N 1
ATOM 1296 C CA . LEU A 1 176 ? 15.292 -17.822 -9.993 1.00 71.75 176 LEU A CA 1
ATOM 1297 C C . LEU A 1 176 ? 15.289 -19.273 -9.482 1.00 71.75 176 LEU A C 1
ATOM 1299 O O . LEU A 1 176 ? 15.981 -20.099 -10.069 1.00 71.75 176 LEU A O 1
ATOM 1303 N N . THR A 1 177 ? 14.523 -19.612 -8.437 1.00 75.00 177 THR A N 1
ATOM 1304 C CA . THR A 1 177 ? 14.436 -21.000 -7.936 1.00 75.00 177 THR A CA 1
ATOM 1305 C C . THR A 1 177 ? 13.524 -21.882 -8.788 1.00 75.00 177 THR A C 1
ATOM 1307 O O . THR A 1 177 ? 13.541 -23.101 -8.646 1.00 75.00 177 THR A O 1
ATOM 1310 N N . GLY A 1 178 ? 12.712 -21.285 -9.669 1.00 67.19 178 GLY A N 1
ATOM 1311 C CA . GLY A 1 178 ? 11.697 -21.997 -10.448 1.00 67.19 178 GLY A CA 1
ATOM 1312 C C . GLY A 1 178 ? 10.419 -22.330 -9.666 1.00 67.19 178 GLY A C 1
ATOM 1313 O O . GLY A 1 178 ? 9.441 -22.747 -10.288 1.00 67.19 178 GLY A O 1
ATOM 1314 N N . ASP A 1 179 ? 10.387 -22.084 -8.351 1.00 67.38 179 ASP A N 1
ATOM 1315 C CA . ASP A 1 179 ? 9.175 -22.112 -7.530 1.00 67.38 179 ASP A CA 1
ATOM 1316 C C . ASP A 1 179 ? 8.758 -20.672 -7.191 1.00 67.38 179 ASP A C 1
ATOM 1318 O O . ASP A 1 179 ? 9.390 -20.001 -6.372 1.00 67.38 179 ASP A O 1
ATOM 1322 N N . PRO A 1 180 ? 7.694 -20.147 -7.819 1.00 61.34 180 PRO A N 1
ATOM 1323 C CA . PRO A 1 180 ? 7.278 -18.779 -7.590 1.00 61.34 180 PRO A CA 1
ATOM 1324 C C . PRO A 1 180 ? 6.528 -18.610 -6.267 1.00 61.34 180 PRO A C 1
ATOM 1326 O O . PRO A 1 180 ? 6.037 -17.510 -6.040 1.00 61.34 180 PRO A O 1
ATOM 1329 N N . THR A 1 181 ? 6.349 -19.640 -5.434 1.00 66.44 181 THR A N 1
ATOM 1330 C CA . THR A 1 181 ? 5.469 -19.603 -4.258 1.00 66.44 181 THR A CA 1
ATOM 1331 C C . THR A 1 181 ? 6.243 -19.365 -2.960 1.00 66.44 181 THR A C 1
ATOM 1333 O O . THR A 1 181 ? 7.309 -19.916 -2.738 1.00 66.44 181 THR A O 1
ATOM 1336 N N . THR A 1 182 ? 5.728 -18.494 -2.087 1.00 66.81 182 THR A N 1
ATOM 1337 C CA . THR A 1 182 ? 6.382 -18.159 -0.799 1.00 66.81 182 THR A CA 1
ATOM 1338 C C . THR A 1 182 ? 5.487 -18.307 0.412 1.00 66.81 182 THR A C 1
ATOM 1340 O O . THR A 1 182 ? 5.944 -18.194 1.548 1.00 66.81 182 THR A O 1
ATOM 1343 N N . ARG A 1 183 ? 4.183 -18.472 0.194 1.00 67.06 183 ARG A N 1
ATOM 1344 C CA . ARG A 1 183 ? 3.194 -18.558 1.267 1.00 67.06 183 ARG A CA 1
ATOM 1345 C C . ARG A 1 183 ? 1.909 -19.190 0.772 1.00 67.06 183 ARG A C 1
ATOM 1347 O O . ARG A 1 183 ? 1.565 -19.094 -0.404 1.00 67.06 183 ARG A O 1
ATOM 1354 N N . GLN A 1 184 ? 1.159 -19.755 1.704 1.00 70.12 184 GLN A N 1
ATOM 1355 C CA . GLN A 1 184 ? -0.187 -20.256 1.475 1.00 70.12 184 GLN A CA 1
ATOM 1356 C C . GLN A 1 184 ? -1.202 -19.261 2.049 1.00 70.12 184 GLN A C 1
ATOM 1358 O O . GLN A 1 184 ? -1.020 -18.720 3.141 1.00 70.12 184 GLN A O 1
ATOM 1363 N N . ALA A 1 185 ? -2.259 -18.962 1.301 1.00 61.97 185 ALA A N 1
ATOM 1364 C CA . ALA A 1 185 ? -3.379 -18.183 1.809 1.00 61.97 185 ALA A CA 1
ATOM 1365 C C . ALA A 1 185 ? -4.261 -19.029 2.740 1.00 61.97 185 ALA A C 1
ATOM 1367 O O . ALA A 1 185 ? -4.222 -20.253 2.718 1.00 61.97 185 ALA A O 1
ATOM 1368 N N . VAL A 1 186 ? -5.114 -18.365 3.525 1.00 50.25 186 VAL A N 1
ATOM 1369 C CA . VAL A 1 186 ? -6.016 -19.018 4.497 1.00 50.25 186 VAL A CA 1
ATOM 1370 C C . VAL A 1 186 ? -6.982 -20.010 3.829 1.00 50.25 186 VAL A C 1
ATOM 1372 O O . VAL A 1 186 ? -7.447 -20.950 4.457 1.00 50.25 186 VAL A O 1
ATOM 1375 N N . ASN A 1 187 ? -7.263 -19.831 2.537 1.00 67.62 187 ASN A N 1
ATOM 1376 C CA . ASN A 1 187 ? -8.067 -20.752 1.731 1.00 67.62 187 ASN A CA 1
ATOM 1377 C C . ASN A 1 187 ? -7.257 -21.903 1.099 1.00 67.62 187 ASN A C 1
ATOM 1379 O O . ASN A 1 187 ? -7.783 -22.596 0.234 1.00 67.62 187 ASN A O 1
ATOM 1383 N N . GLY A 1 188 ? -5.985 -22.071 1.463 1.00 71.50 188 GLY A N 1
ATOM 1384 C CA . GLY A 1 188 ? -5.101 -23.108 0.929 1.00 71.50 188 GLY A CA 1
ATOM 1385 C C . GLY A 1 188 ? -4.414 -22.763 -0.398 1.00 71.50 188 GLY A C 1
ATOM 1386 O O . GLY A 1 188 ? -3.552 -23.519 -0.838 1.00 71.50 188 GLY A O 1
ATOM 1387 N N . GLU A 1 189 ? -4.739 -21.632 -1.038 1.00 73.06 189 GLU A N 1
ATOM 1388 C CA . GLU A 1 189 ? -4.132 -21.248 -2.322 1.00 73.06 189 GLU A CA 1
ATOM 1389 C C . GLU A 1 189 ? -2.673 -20.800 -2.144 1.00 73.06 189 GLU A C 1
ATOM 1391 O O . GLU A 1 189 ? -2.379 -19.937 -1.313 1.00 73.06 189 GLU A O 1
ATOM 1396 N N . LEU A 1 190 ? -1.764 -21.335 -2.964 1.00 70.25 190 LEU A N 1
ATOM 1397 C CA . LEU A 1 190 ? -0.367 -20.901 -3.009 1.00 70.25 190 LEU A CA 1
ATOM 1398 C C . LEU A 1 190 ? -0.259 -19.470 -3.555 1.00 70.25 190 LEU A C 1
ATOM 1400 O O . LEU A 1 190 ? -1.000 -19.064 -4.455 1.00 70.25 190 LEU A O 1
ATOM 1404 N N . ARG A 1 191 ? 0.658 -18.678 -2.996 1.00 63.31 191 ARG A N 1
ATOM 1405 C CA . ARG A 1 191 ? 0.846 -17.266 -3.336 1.00 63.31 191 ARG A CA 1
ATOM 1406 C C . ARG A 1 191 ? 2.302 -16.968 -3.632 1.00 63.31 191 ARG A C 1
ATOM 1408 O O . ARG A 1 191 ? 3.189 -17.319 -2.859 1.00 63.31 191 ARG A O 1
ATOM 1415 N N . ALA A 1 192 ? 2.504 -16.220 -4.707 1.00 60.28 192 ALA A N 1
ATOM 1416 C CA . ALA A 1 192 ? 3.801 -15.683 -5.060 1.00 60.28 192 ALA A CA 1
ATOM 1417 C C . ALA A 1 192 ? 4.245 -14.541 -4.130 1.00 60.28 192 ALA A C 1
ATOM 1419 O O . ALA A 1 192 ? 3.378 -13.889 -3.527 1.00 60.28 192 ALA A O 1
ATOM 1420 N N . PRO A 1 193 ? 5.557 -14.231 -4.044 1.00 52.81 193 PRO A N 1
ATOM 1421 C CA . PRO A 1 193 ? 6.045 -13.059 -3.311 1.00 52.81 193 PRO A CA 1
ATOM 1422 C C . PRO A 1 193 ? 5.467 -11.756 -3.878 1.00 52.81 193 PRO A C 1
ATOM 1424 O O . PRO A 1 193 ? 5.301 -10.786 -3.148 1.00 52.81 193 PRO A O 1
ATOM 1427 N N . PHE A 1 194 ? 5.077 -11.766 -5.156 1.00 52.16 194 PHE A N 1
ATOM 1428 C CA . PHE A 1 194 ? 4.417 -10.659 -5.852 1.00 52.16 194 PHE A CA 1
ATOM 1429 C C . PHE A 1 194 ? 2.928 -10.507 -5.506 1.00 52.16 194 PHE A C 1
ATOM 1431 O O . PHE A 1 194 ? 2.300 -9.518 -5.870 1.00 52.16 194 PHE A O 1
ATOM 1438 N N . CYS A 1 195 ? 2.328 -11.472 -4.804 1.00 42.78 195 CYS A N 1
ATOM 1439 C CA . CYS A 1 195 ? 0.890 -11.495 -4.552 1.00 42.78 195 CYS A CA 1
ATOM 1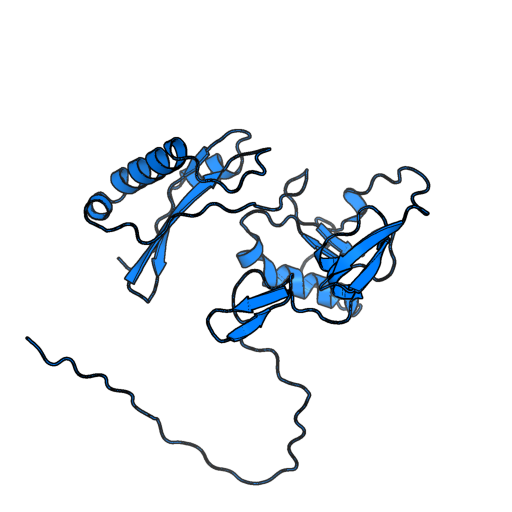440 C C . CYS A 1 195 ? 0.551 -10.748 -3.251 1.00 42.78 195 CYS A C 1
ATOM 1442 O O . CYS A 1 195 ? 0.120 -11.325 -2.240 1.00 42.78 195 CYS A O 1
ATOM 1444 N N . GLY A 1 196 ? 0.780 -9.437 -3.270 1.00 37.81 196 GLY A N 1
ATOM 1445 C CA . GLY A 1 196 ? 0.248 -8.501 -2.289 1.00 37.81 196 GLY A CA 1
ATOM 1446 C C . GLY A 1 196 ? -1.260 -8.316 -2.479 1.00 37.81 196 GLY A C 1
ATOM 1447 O O . GLY A 1 196 ? -1.685 -7.385 -3.139 1.00 37.81 196 GLY A O 1
ATOM 1448 N N . MET A 1 197 ? -2.030 -9.203 -1.839 1.00 34.41 197 MET A N 1
ATOM 1449 C CA . MET A 1 197 ? -3.488 -9.186 -1.607 1.00 34.41 197 MET A CA 1
ATOM 1450 C C . MET A 1 197 ? -4.431 -9.546 -2.772 1.00 34.41 197 MET A C 1
ATOM 1452 O O . MET A 1 197 ? -4.691 -8.753 -3.661 1.00 34.41 197 MET A O 1
ATOM 1456 N N . GLY A 1 198 ? -5.101 -10.698 -2.611 1.00 30.14 198 GLY A N 1
ATOM 1457 C CA . GLY A 1 198 ? -6.431 -10.969 -3.174 1.00 30.14 198 GLY A CA 1
ATOM 1458 C C . GLY A 1 198 ? -6.449 -11.512 -4.603 1.00 30.14 198 GLY A C 1
ATOM 1459 O O . GLY A 1 198 ? -5.638 -11.146 -5.439 1.00 30.14 198 GLY A O 1
ATOM 1460 N N . ARG A 1 199 ? -7.380 -12.435 -4.877 1.00 25.50 199 ARG A N 1
ATOM 1461 C CA . ARG A 1 199 ? -7.613 -12.993 -6.217 1.00 25.50 199 ARG A CA 1
ATOM 1462 C C . ARG A 1 199 ? -7.888 -11.871 -7.226 1.00 25.50 199 ARG A C 1
ATOM 1464 O O . ARG A 1 199 ? -8.764 -11.053 -6.974 1.00 25.50 199 ARG A O 1
ATOM 1471 N N . LEU A 1 200 ? -7.221 -11.914 -8.379 1.00 24.84 200 LEU A N 1
ATOM 1472 C CA . LEU A 1 200 ? -7.702 -11.294 -9.615 1.00 24.84 200 LEU A CA 1
ATOM 1473 C C . LEU A 1 200 ? -8.765 -12.236 -10.211 1.00 24.84 200 LEU A C 1
ATOM 1475 O O . LEU A 1 200 ? -8.403 -13.334 -10.642 1.00 24.84 200 LEU A O 1
ATOM 1479 N N . PRO A 1 201 ? -10.064 -11.895 -10.221 1.00 25.09 201 PRO A N 1
ATOM 1480 C CA . PRO A 1 201 ? -11.022 -12.636 -11.023 1.00 25.09 201 PRO A CA 1
ATOM 1481 C C . PRO A 1 201 ? -10.836 -12.217 -12.486 1.00 25.09 201 PRO A C 1
ATOM 1483 O O . PRO A 1 201 ? -10.995 -11.042 -12.800 1.00 25.09 201 PRO A O 1
ATOM 1486 N N . GLY A 1 202 ? -10.510 -13.162 -13.376 1.00 29.11 202 GLY A N 1
ATOM 1487 C CA . GLY A 1 202 ? -10.653 -12.936 -14.821 1.00 29.11 202 GLY A CA 1
ATOM 1488 C C . GLY A 1 202 ? -9.492 -13.302 -15.745 1.00 29.11 202 GLY A C 1
ATOM 1489 O O . GLY A 1 202 ? -9.565 -12.934 -16.910 1.00 29.11 202 GLY A O 1
ATOM 1490 N N . VAL A 1 203 ? -8.455 -14.032 -15.317 1.00 27.06 203 VAL A N 1
ATOM 1491 C CA . VAL A 1 203 ? -7.487 -14.598 -16.282 1.00 27.06 203 VAL A CA 1
ATOM 1492 C C . VAL A 1 203 ? -8.012 -15.955 -16.769 1.00 27.06 203 VAL A C 1
ATOM 1494 O O . VAL A 1 203 ? -8.106 -16.876 -15.954 1.00 27.06 203 VAL A O 1
ATOM 1497 N N . PRO A 1 204 ? -8.377 -16.124 -18.056 1.00 27.47 204 PRO A N 1
ATOM 1498 C CA . PRO A 1 204 ? -8.818 -17.412 -18.570 1.00 27.47 204 PRO A CA 1
ATOM 1499 C C . PRO A 1 204 ? -7.649 -18.399 -18.567 1.00 27.47 204 PRO A C 1
ATOM 1501 O O . PRO A 1 204 ? -6.574 -18.111 -19.099 1.00 27.47 204 PRO A O 1
ATOM 1504 N N . ASP A 1 205 ? -7.870 -19.578 -17.993 1.00 30.39 205 ASP A N 1
ATOM 1505 C CA . ASP A 1 205 ? -6.943 -20.702 -18.073 1.00 30.39 205 ASP A CA 1
ATOM 1506 C C . ASP A 1 205 ? -6.808 -21.159 -19.537 1.00 30.39 205 ASP A C 1
ATOM 1508 O O . ASP A 1 205 ? -7.699 -21.797 -20.099 1.00 30.39 205 ASP A O 1
ATOM 1512 N N . ARG A 1 206 ? -5.675 -20.839 -20.176 1.00 31.05 206 ARG A N 1
ATOM 1513 C CA . ARG A 1 206 ? -5.339 -21.315 -21.531 1.00 31.05 206 ARG A CA 1
ATOM 1514 C C . ARG A 1 206 ? -4.933 -22.801 -21.578 1.00 31.05 206 ARG A C 1
ATOM 1516 O O . ARG A 1 206 ? -4.440 -23.248 -22.613 1.00 31.05 206 ARG A O 1
ATOM 1523 N N . ARG A 1 207 ? -5.149 -23.601 -20.524 1.00 32.69 207 ARG A N 1
ATOM 1524 C CA . ARG A 1 207 ? -4.856 -25.050 -20.512 1.00 32.69 207 ARG A CA 1
ATOM 1525 C C . ARG A 1 207 ? -6.081 -25.960 -20.417 1.00 32.69 207 ARG A C 1
ATOM 1527 O O . ARG A 1 207 ? -5.980 -27.077 -19.916 1.00 32.69 207 ARG A O 1
ATOM 1534 N N . ARG A 1 208 ? -7.214 -25.571 -21.003 1.00 30.12 208 ARG A N 1
ATOM 1535 C CA . ARG A 1 208 ? -8.250 -26.539 -21.400 1.00 30.12 208 ARG A CA 1
ATOM 1536 C C . ARG A 1 208 ? -8.682 -26.295 -22.838 1.00 30.12 208 ARG A C 1
ATOM 1538 O O . ARG A 1 208 ? -9.392 -25.342 -23.122 1.00 30.12 208 ARG A O 1
ATOM 1545 N N . ARG A 1 209 ? -8.279 -27.188 -23.747 1.00 30.09 209 ARG A N 1
ATOM 1546 C CA . ARG A 1 209 ? -9.050 -27.426 -24.975 1.00 30.09 209 ARG A CA 1
ATOM 1547 C C . ARG A 1 209 ? -10.316 -28.181 -24.566 1.00 30.09 209 ARG A C 1
ATOM 1549 O O . ARG A 1 209 ? -10.171 -29.261 -23.995 1.00 30.09 209 ARG A O 1
ATOM 1556 N N . PRO A 1 210 ? -11.526 -27.706 -24.882 1.00 31.61 210 PRO A N 1
ATOM 1557 C CA . PRO A 1 210 ? -12.680 -28.575 -24.960 1.00 31.61 210 PRO A CA 1
ATOM 1558 C C . PRO A 1 210 ? -12.821 -29.034 -26.414 1.00 31.61 210 PRO A C 1
ATOM 1560 O O . PRO A 1 210 ? -13.154 -28.255 -27.306 1.00 31.61 210 PRO A O 1
ATOM 1563 N N . SER A 1 211 ? -12.557 -30.316 -26.653 1.00 33.31 211 SER A N 1
ATOM 1564 C CA . SER A 1 211 ? -13.287 -31.064 -27.677 1.00 33.31 211 SER A CA 1
ATOM 1565 C C . SER A 1 211 ? -14.780 -30.954 -27.355 1.00 33.31 211 SER A C 1
ATOM 1567 O O . SER A 1 211 ? -15.170 -31.132 -26.202 1.00 33.31 211 SER A O 1
ATOM 1569 N N . GLY A 1 212 ? -15.585 -30.585 -28.348 1.00 29.62 212 GLY A N 1
ATOM 1570 C CA . GLY A 1 212 ? -16.987 -30.230 -28.157 1.00 29.62 212 GLY A CA 1
ATOM 1571 C C . GLY A 1 212 ? -17.880 -31.368 -27.658 1.00 29.62 212 GLY A C 1
ATOM 1572 O O . GLY A 1 212 ? -17.606 -32.534 -27.919 1.00 29.62 212 GLY A O 1
ATOM 1573 N N . ALA A 1 213 ? -18.958 -30.985 -26.970 1.00 30.34 213 ALA A N 1
ATOM 1574 C CA . ALA A 1 213 ? -20.341 -31.436 -27.177 1.00 30.34 213 ALA A CA 1
ATOM 1575 C C . ALA A 1 213 ? -21.234 -30.953 -26.013 1.00 30.34 213 ALA A C 1
ATOM 1577 O O . ALA A 1 213 ? -20.878 -31.130 -24.854 1.00 30.34 213 ALA A O 1
ATOM 1578 N N . GLY A 1 214 ? -22.419 -30.423 -26.341 1.00 28.66 214 GLY A N 1
ATOM 1579 C CA . GLY A 1 214 ? -23.612 -30.514 -25.484 1.00 28.66 214 GLY A CA 1
ATOM 1580 C C . GLY A 1 214 ? -24.010 -29.276 -24.673 1.00 28.66 214 GLY A C 1
ATOM 1581 O O . GLY A 1 214 ? -23.385 -28.944 -23.675 1.00 28.66 214 GLY A O 1
ATOM 1582 N N . LEU A 1 215 ? -25.113 -28.646 -25.088 1.00 29.95 215 LEU A N 1
ATOM 1583 C CA . LEU A 1 215 ? -25.892 -27.644 -24.352 1.00 29.95 215 LEU A CA 1
ATOM 1584 C C . LEU A 1 215 ? -26.472 -28.196 -23.033 1.00 29.95 215 LEU A C 1
ATOM 1586 O O . LEU A 1 215 ? -26.993 -29.307 -23.044 1.00 29.95 215 LEU A O 1
ATOM 1590 N N . SER A 1 216 ? -26.534 -27.358 -21.986 1.00 27.25 216 SER A N 1
ATOM 1591 C CA . SER A 1 216 ? -27.786 -26.931 -21.312 1.00 27.25 216 SER A CA 1
ATOM 1592 C C . SER A 1 216 ? -27.496 -26.105 -20.043 1.00 27.25 216 SER A C 1
ATOM 1594 O O . SER A 1 216 ? -26.849 -26.602 -19.125 1.00 27.25 216 SER A O 1
ATOM 1596 N N . ASP A 1 217 ? -28.034 -24.888 -19.972 1.00 26.56 217 ASP A N 1
ATOM 1597 C CA . ASP A 1 217 ? -28.299 -24.111 -18.741 1.00 26.56 217 ASP A CA 1
ATOM 1598 C C . ASP A 1 217 ? -29.784 -24.306 -18.335 1.00 26.56 217 ASP A C 1
ATOM 1600 O O . ASP A 1 217 ? -30.562 -24.759 -19.183 1.00 26.56 217 ASP A O 1
ATOM 1604 N N . PRO A 1 218 ? -30.288 -23.823 -17.173 1.00 42.75 218 PRO A N 1
ATOM 1605 C CA . PRO A 1 218 ? -29.664 -23.569 -15.856 1.00 42.75 218 PRO A CA 1
ATOM 1606 C C . PRO A 1 218 ? -30.557 -24.030 -14.661 1.00 42.75 218 PRO A C 1
ATOM 1608 O O . PRO A 1 218 ? -31.774 -24.082 -14.801 1.00 42.75 218 PRO A O 1
ATOM 1611 N N . VAL A 1 219 ? -30.025 -24.237 -13.438 1.00 28.61 219 VAL A N 1
ATOM 1612 C CA . VAL A 1 219 ? -30.830 -24.202 -12.175 1.00 28.61 219 VAL A CA 1
ATOM 1613 C C . VAL A 1 219 ? -29.986 -23.720 -10.965 1.00 28.61 219 VAL A C 1
ATOM 1615 O O . VAL A 1 219 ? -28.832 -24.130 -10.842 1.00 28.61 219 VAL A O 1
ATOM 1618 N N . PRO A 1 220 ? -30.531 -22.880 -10.045 1.00 33.25 220 PRO A N 1
ATOM 1619 C CA . PRO A 1 220 ? -29.796 -22.231 -8.954 1.00 33.25 220 PRO A CA 1
ATOM 1620 C C . PRO A 1 220 ? -29.827 -23.014 -7.625 1.00 33.25 220 PRO A C 1
ATOM 1622 O O . PRO A 1 220 ? -30.869 -23.508 -7.193 1.00 33.25 220 PRO A O 1
ATOM 1625 N N . GLY A 1 221 ? -28.689 -23.066 -6.925 1.00 26.66 221 GLY A N 1
ATOM 1626 C CA . GLY A 1 221 ? -28.533 -23.732 -5.626 1.00 26.66 221 GLY A CA 1
ATOM 1627 C C . GLY A 1 221 ? -28.557 -22.765 -4.440 1.00 26.66 221 GLY A C 1
ATOM 1628 O O . GLY A 1 221 ? -27.640 -21.972 -4.246 1.00 26.66 221 GLY A O 1
ATOM 1629 N N . ARG A 1 222 ? -29.616 -22.865 -3.631 1.00 26.05 222 ARG A N 1
ATOM 1630 C CA . ARG A 1 222 ? -29.800 -22.232 -2.316 1.00 26.05 222 ARG A CA 1
ATOM 1631 C C . ARG A 1 222 ? -28.791 -22.778 -1.296 1.00 26.05 222 ARG A C 1
ATOM 1633 O O . ARG A 1 222 ? -28.604 -23.985 -1.236 1.00 26.05 222 ARG A O 1
ATOM 1640 N N . TYR A 1 223 ? -28.297 -21.932 -0.391 1.00 27.33 223 TYR A N 1
ATOM 1641 C CA . TYR A 1 223 ? -27.896 -22.372 0.951 1.00 27.33 223 TYR A CA 1
ATOM 1642 C C . TYR A 1 223 ? -28.554 -21.484 2.008 1.00 27.33 223 TYR A C 1
ATOM 1644 O O . TYR A 1 223 ? -28.239 -20.307 2.161 1.00 27.33 223 TYR A O 1
ATOM 1652 N N . ALA A 1 224 ? -29.516 -22.084 2.706 1.00 25.98 224 ALA A N 1
ATOM 1653 C CA . ALA A 1 224 ? -30.073 -21.601 3.956 1.00 25.98 224 ALA A CA 1
ATOM 1654 C C . ALA A 1 224 ? -29.126 -21.987 5.099 1.00 25.98 224 ALA A C 1
ATOM 1656 O O . ALA A 1 224 ? -28.587 -23.093 5.091 1.00 25.98 224 ALA A O 1
ATOM 1657 N N . ASN A 1 225 ? -28.978 -21.129 6.110 1.00 26.78 225 ASN A N 1
ATOM 1658 C CA . ASN A 1 225 ? -28.551 -21.597 7.423 1.00 26.78 225 ASN A CA 1
ATOM 1659 C C . ASN A 1 225 ? -29.459 -21.004 8.502 1.00 26.78 225 ASN A C 1
ATOM 1661 O O . ASN A 1 225 ? -29.595 -19.787 8.644 1.00 26.78 225 ASN A O 1
ATOM 1665 N N . ARG A 1 226 ? -30.155 -21.916 9.179 1.00 26.64 226 ARG A N 1
ATOM 1666 C CA . ARG A 1 226 ? -31.196 -21.697 10.180 1.00 26.64 226 ARG A CA 1
ATOM 1667 C C . ARG A 1 226 ? -30.507 -21.452 11.526 1.00 26.64 226 ARG A C 1
ATOM 1669 O O . ARG A 1 226 ? -29.648 -22.231 11.921 1.00 26.64 226 ARG A O 1
ATOM 1676 N N . LYS A 1 227 ? -30.891 -20.384 12.225 1.00 27.03 227 LYS A N 1
ATOM 1677 C CA . LYS A 1 227 ? -30.706 -20.262 13.678 1.00 27.03 227 LYS A CA 1
ATOM 1678 C C . LYS A 1 227 ? -31.710 -21.184 14.361 1.00 27.03 227 LYS A C 1
ATOM 1680 O O . LYS A 1 227 ? -32.870 -21.154 13.966 1.00 27.03 227 LYS A O 1
ATOM 1685 N N . GLU A 1 228 ? -31.310 -21.857 15.431 1.00 26.45 228 GLU A N 1
ATOM 1686 C CA . GLU A 1 228 ? -32.221 -22.214 16.524 1.00 26.45 228 GLU A CA 1
ATOM 1687 C C . GLU A 1 228 ? -31.508 -22.062 17.885 1.00 26.45 228 GLU A C 1
ATOM 1689 O O . GLU A 1 228 ? -30.274 -22.047 17.918 1.00 26.45 228 GLU A O 1
ATOM 1694 N N . PRO A 1 229 ? -32.262 -21.833 18.979 1.00 38.25 229 PRO A N 1
ATOM 1695 C CA . PRO A 1 229 ? -31.793 -21.103 20.153 1.00 38.25 229 PRO A CA 1
ATOM 1696 C C . PRO A 1 229 ? -31.543 -21.991 21.381 1.00 38.25 229 PRO A C 1
ATOM 1698 O O . PRO A 1 229 ? -32.148 -23.055 21.518 1.00 38.25 229 PRO A O 1
ATOM 1701 N N . ARG A 1 230 ? -30.739 -21.477 22.316 1.00 32.91 230 ARG A N 1
ATOM 1702 C CA . ARG A 1 230 ? -31.030 -21.358 23.755 1.00 32.91 230 ARG A CA 1
ATOM 1703 C C . ARG A 1 230 ? -30.078 -20.342 24.373 1.00 32.91 230 ARG A C 1
ATOM 1705 O O . ARG A 1 230 ? -28.906 -20.318 23.941 1.00 32.91 230 ARG A O 1
#

Secondary structure (DSSP, 8-state):
--S-EE-TTHHHHHHSSS-EEEEEEEE-TTS-EEEEEEE-SS----S--HHHHHHHHHHHHHH-GGGGGSPP---------B-TTS--EEEE-TTSTT-EEEE-BGGGHHHHHHHHHHHHHHHHHTPPPSS--GGG-GGGT----S-----EEEEEETTEEEEEETT--HHHHHHTTS----EE-TTS-EE-TT--SS--TT---TT-----------------------